Protein AF-A0A2A2LQ74-F1 (afdb_monomer_lite)

Secondary structure (DSSP, 8-state):
----EEEEEEEETTTHHHHHHHHHH-TTEEEEEEES-HHHHHHHHHHHTTPPBPP--------TTEEEEEEEESSGGGHHHHHHHTTTSEEEE-S-HHHHTTTTB--------------------HHHHHHHHHHHHHHHHHHHHHHHHHHTT-----------PPP--------------------------------------------------PPTTEEE-TTT--EEEGGGHHHHHHTT-SS-SEEE-STT---EESSHHHHHHHHHHHH--SSS-EEE---HHHHHHHHHHHHHHHS--

Organism: NCBI:txid2018661

Radius of gyration: 29.73 Å; chains: 1; bounding box: 80×60×79 Å

Sequence (305 aa):
MQERCRILVEVPVELASNVEIYLRSLQSISHMSCNRSIDNLAVSILEHHDIPAKESTSAKIAKRDKIFYYVEHGPCTTSHMIAEELNDCTVNFVYSIKDFFKKYTLKTDEQSSSSSNYKFEESLNHSSVNSILESIVKREEQMQTDHESNEYSTASGDRSSTQFAEPDSSLFYDIQRSATVYANETLNESETFDFDHYSPQDESNERRHRGTKTGHELKKGYIQCKMCNLVLKGTNLYDHAKSHYTKVRFTCTTQDCTYASPFRSCISRHTKRIHGITRGGFKDNWTKADFKDYGEFAESLEITI

Foldseek 3Di:
DFDKWKKKKKDFPVCVVVLVVVLVVDPFWPDKDKDLDPLVVLCVVCVVVVFAWDDCPPPDDRPPTIMMMMTIGGHPPCLVVSCVVVVVIDMDIPNDSCVVSVVGGDPPCPDDDDDDDDPPPDDPDVVVVVVVVVVVVVVVVVVVVVVVVVVVPDDDDDDDDDDDDDPDPDDDDDDDDDDDDDDDDDDDDDDDDDDDDDDDDDDDDDDDPPPDPPDPPDDPQWDQQPPPRDIDRNVCVQVVVVVVDPDFFKAFPDPPGGDTHNAPVVNCVCCCPVVVDNPDRMDGPDDPVNCVVCVVPRVVVVPDD

pLDDT: mean 71.43, std 24.59, range [24.22, 98.12]

Structure (mmCIF, N/CA/C/O backbone):
data_AF-A0A2A2LQ74-F1
#
_entry.id   AF-A0A2A2LQ74-F1
#
loop_
_atom_site.group_PDB
_atom_site.id
_atom_site.type_symbol
_atom_site.label_atom_id
_atom_site.label_alt_id
_atom_site.label_comp_id
_atom_site.label_asym_id
_atom_site.label_entity_id
_atom_site.label_seq_id
_atom_site.pdbx_PDB_ins_code
_atom_site.Cartn_x
_atom_site.Cartn_y
_atom_site.Cartn_z
_atom_site.occupancy
_atom_site.B_iso_or_equiv
_atom_site.auth_seq_id
_atom_site.auth_comp_id
_atom_site.auth_asym_id
_atom_site.auth_atom_id
_atom_site.pdbx_PDB_model_num
ATOM 1 N N . MET A 1 1 ? -23.394 15.654 10.075 1.00 58.84 1 MET A N 1
ATOM 2 C CA . MET A 1 1 ? -22.151 14.853 10.016 1.00 58.84 1 MET A CA 1
ATOM 3 C C . MET A 1 1 ? -22.082 14.265 8.622 1.00 58.84 1 MET A C 1
ATOM 5 O O . MET A 1 1 ? -23.074 13.687 8.208 1.00 58.84 1 MET A O 1
ATOM 9 N N . GLN A 1 2 ? -20.998 14.480 7.875 1.00 70.88 2 GLN A N 1
ATOM 10 C CA . GLN A 1 2 ? -20.816 13.776 6.601 1.00 70.88 2 GLN A CA 1
ATOM 11 C C . GLN A 1 2 ? -20.581 12.292 6.900 1.00 70.88 2 GLN A C 1
ATOM 13 O O . GLN A 1 2 ? -19.786 11.969 7.786 1.00 70.88 2 GLN A O 1
ATOM 18 N N . GLU A 1 3 ? -21.298 11.409 6.207 1.00 80.69 3 GLU A N 1
ATOM 19 C CA . GLU A 1 3 ? -21.086 9.967 6.317 1.00 80.69 3 GLU A CA 1
ATOM 20 C C . GLU A 1 3 ? -19.694 9.628 5.780 1.00 80.69 3 GLU A C 1
ATOM 22 O O . GLU A 1 3 ? -19.385 9.853 4.609 1.00 80.69 3 GLU A O 1
ATOM 27 N N . ARG A 1 4 ? -18.826 9.135 6.670 1.00 89.44 4 ARG A N 1
ATOM 28 C CA . ARG A 1 4 ? -17.515 8.609 6.291 1.00 89.44 4 ARG A CA 1
ATOM 29 C C . ARG A 1 4 ? -17.678 7.194 5.789 1.00 89.44 4 ARG A C 1
ATOM 31 O O . ARG A 1 4 ? -18.370 6.392 6.418 1.00 89.44 4 ARG A O 1
ATOM 38 N N . CYS A 1 5 ? -16.986 6.894 4.706 1.00 93.81 5 CYS A N 1
ATOM 39 C CA . CYS A 1 5 ? -16.978 5.557 4.151 1.00 93.81 5 CYS A CA 1
ATOM 40 C C . CYS A 1 5 ? -15.734 4.818 4.591 1.00 93.81 5 CYS A C 1
ATOM 42 O O . CYS A 1 5 ? -14.673 5.408 4.802 1.00 93.81 5 CYS A O 1
ATOM 44 N N . ARG A 1 6 ? -15.912 3.522 4.819 1.00 95.31 6 ARG A N 1
ATOM 45 C CA . ARG A 1 6 ? -14.921 2.682 5.469 1.00 95.31 6 ARG A CA 1
ATOM 46 C C . ARG A 1 6 ? -14.791 1.400 4.686 1.00 95.31 6 ARG A C 1
ATOM 48 O O . ARG A 1 6 ? -15.798 0.756 4.385 1.00 95.31 6 ARG A O 1
ATOM 55 N N . ILE A 1 7 ? -13.559 1.023 4.401 1.00 96.38 7 ILE A N 1
ATOM 56 C CA . ILE A 1 7 ? -13.248 -0.235 3.737 1.00 96.38 7 ILE A CA 1
ATOM 57 C C . ILE A 1 7 ? -12.161 -0.976 4.507 1.00 96.38 7 ILE A C 1
ATOM 59 O O . ILE A 1 7 ? -11.256 -0.370 5.086 1.00 96.38 7 ILE A O 1
ATOM 63 N N . LEU A 1 8 ? -12.257 -2.300 4.498 1.00 97.50 8 LEU A N 1
ATOM 64 C CA . LEU A 1 8 ? -11.199 -3.210 4.898 1.00 97.50 8 LEU A CA 1
ATOM 65 C C . LEU A 1 8 ? -10.691 -3.928 3.649 1.00 97.50 8 LEU A C 1
ATOM 67 O O . LEU A 1 8 ? -11.450 -4.631 2.983 1.00 97.50 8 LEU A O 1
ATOM 71 N N . VAL A 1 9 ? -9.404 -3.782 3.365 1.00 97.50 9 VAL A N 1
ATOM 72 C CA . VAL A 1 9 ? -8.736 -4.384 2.213 1.00 97.50 9 VAL A CA 1
ATOM 73 C C . VAL A 1 9 ? -7.804 -5.493 2.697 1.00 97.50 9 VAL A C 1
ATOM 75 O O . VAL A 1 9 ? -6.894 -5.241 3.489 1.00 97.50 9 VAL A O 1
ATOM 78 N N . GLU A 1 10 ? -8.009 -6.722 2.222 1.00 97.44 10 GLU A N 1
ATOM 79 C CA . GLU A 1 10 ? -7.019 -7.796 2.330 1.00 97.44 10 GLU A CA 1
ATOM 80 C C . GLU A 1 10 ? -6.101 -7.765 1.108 1.00 97.44 10 GLU A C 1
ATOM 82 O O . GLU A 1 10 ? -6.552 -7.976 -0.018 1.00 97.44 10 GLU A O 1
ATOM 87 N N . VAL A 1 11 ? -4.811 -7.538 1.343 1.00 97.44 11 VAL A N 1
ATOM 88 C CA . VAL A 1 11 ? -3.809 -7.330 0.297 1.00 97.44 11 VAL A CA 1
ATOM 89 C C . VAL A 1 11 ? -2.761 -8.442 0.356 1.00 97.44 11 VAL A C 1
ATOM 91 O O . VAL A 1 11 ? -2.179 -8.657 1.426 1.00 97.44 11 VAL A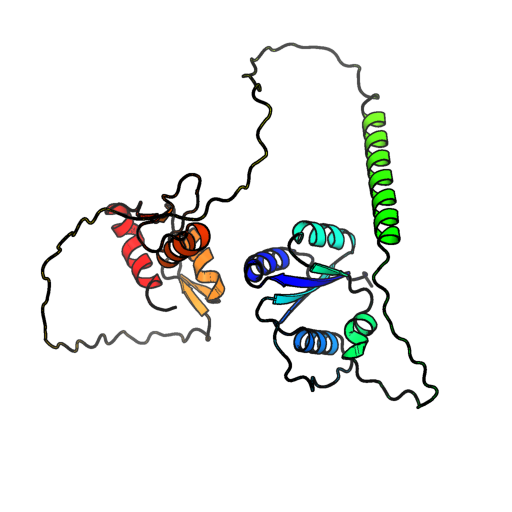 O 1
ATOM 94 N N . PRO A 1 12 ? -2.471 -9.142 -0.753 1.00 96.81 12 PRO A N 1
ATOM 95 C CA . PRO A 1 12 ? -1.310 -10.024 -0.838 1.00 96.81 12 PRO A CA 1
ATOM 96 C C . PRO A 1 12 ? -0.010 -9.265 -0.531 1.00 96.81 12 PRO A C 1
ATOM 98 O O . PRO A 1 12 ? 0.167 -8.122 -0.955 1.00 96.81 12 PRO A O 1
ATOM 101 N N . VAL A 1 13 ? 0.920 -9.865 0.217 1.00 95.50 13 VAL A N 1
ATOM 102 C CA . VAL A 1 13 ? 2.152 -9.180 0.673 1.00 95.50 13 VAL A CA 1
ATOM 103 C C . VAL A 1 13 ? 2.969 -8.605 -0.490 1.00 95.50 13 VAL A C 1
ATOM 105 O O . VAL A 1 13 ? 3.586 -7.550 -0.344 1.00 95.50 13 VAL A O 1
ATOM 108 N N . GLU A 1 14 ? 2.958 -9.265 -1.644 1.00 94.88 14 GLU A N 1
ATOM 109 C CA . GLU A 1 14 ? 3.604 -8.826 -2.880 1.00 94.88 14 GLU A CA 1
ATOM 110 C C . GLU A 1 14 ? 3.021 -7.532 -3.469 1.00 94.88 14 GLU A C 1
ATOM 112 O O . GLU A 1 14 ? 3.760 -6.791 -4.117 1.00 94.88 14 GLU A O 1
ATOM 117 N N . LEU A 1 15 ? 1.746 -7.224 -3.204 1.00 95.81 15 LEU A N 1
ATOM 118 C CA . LEU A 1 15 ? 1.056 -6.021 -3.686 1.00 95.81 15 LEU A CA 1
ATOM 119 C C . LEU A 1 15 ? 0.997 -4.900 -2.641 1.00 95.81 15 LEU A C 1
ATOM 121 O O . LEU A 1 15 ? 0.675 -3.762 -2.979 1.00 95.81 15 LEU A O 1
ATOM 125 N N . ALA A 1 16 ? 1.340 -5.184 -1.382 1.00 95.50 16 ALA A N 1
ATOM 126 C CA . ALA A 1 16 ? 1.138 -4.264 -0.261 1.00 95.50 16 ALA A CA 1
ATOM 127 C C . ALA A 1 16 ? 1.780 -2.884 -0.458 1.00 95.50 16 ALA A C 1
ATOM 129 O O . ALA A 1 16 ? 1.163 -1.872 -0.140 1.00 95.50 16 ALA A O 1
ATOM 130 N N . SER A 1 17 ? 2.988 -2.821 -1.028 1.00 93.94 17 SER A N 1
ATOM 131 C CA . SER A 1 17 ? 3.644 -1.538 -1.308 1.00 93.94 17 SER A CA 1
ATOM 132 C C . SER A 1 17 ? 2.888 -0.708 -2.348 1.00 93.94 17 SER A C 1
ATOM 134 O O . SER A 1 17 ? 2.735 0.495 -2.157 1.00 93.94 17 SER A O 1
ATOM 136 N N . ASN A 1 18 ? 2.380 -1.338 -3.410 1.00 94.25 18 ASN A N 1
ATOM 137 C CA . ASN A 1 18 ? 1.636 -0.642 -4.462 1.00 94.25 18 ASN A CA 1
ATOM 138 C C . ASN A 1 18 ? 0.292 -0.139 -3.929 1.00 94.25 18 ASN A C 1
ATOM 140 O O . ASN A 1 18 ? -0.052 1.023 -4.131 1.00 94.25 18 ASN A O 1
ATOM 144 N N . VAL A 1 19 ? -0.421 -0.988 -3.183 1.00 95.88 19 VAL A N 1
ATOM 145 C CA . VAL A 1 19 ? -1.700 -0.626 -2.562 1.00 95.88 19 VAL A CA 1
ATOM 146 C C . VAL A 1 19 ? -1.519 0.494 -1.542 1.00 95.88 19 VAL A C 1
ATOM 148 O O . VAL A 1 19 ? -2.308 1.432 -1.526 1.00 95.88 19 VAL A O 1
ATOM 151 N N . GLU A 1 20 ? -0.464 0.466 -0.725 1.00 96.19 20 GLU A N 1
ATOM 152 C CA . GLU A 1 20 ? -0.205 1.551 0.224 1.00 96.19 20 GLU A CA 1
ATOM 153 C C . GLU A 1 20 ? 0.087 2.883 -0.477 1.00 96.19 20 GLU A C 1
ATOM 155 O O . GLU A 1 20 ? -0.418 3.916 -0.038 1.00 96.19 20 GLU A O 1
ATOM 160 N N . ILE A 1 21 ? 0.874 2.879 -1.560 1.00 93.94 21 ILE A N 1
ATOM 161 C CA . ILE A 1 21 ? 1.144 4.083 -2.362 1.00 93.94 21 ILE A CA 1
ATOM 162 C C . ILE A 1 21 ? -0.158 4.623 -2.957 1.00 93.94 21 ILE A C 1
ATOM 164 O O . ILE A 1 21 ? -0.434 5.817 -2.827 1.00 93.94 21 ILE A O 1
ATOM 168 N N . TYR A 1 22 ? -0.964 3.745 -3.558 1.00 94.94 22 TYR A N 1
ATOM 169 C CA . TYR A 1 22 ? -2.257 4.104 -4.129 1.00 94.94 22 TYR A CA 1
ATOM 170 C C . TYR A 1 22 ? -3.177 4.715 -3.070 1.00 94.94 22 TYR A C 1
ATOM 172 O O . TYR A 1 22 ? -3.590 5.863 -3.223 1.00 94.94 22 TYR A O 1
ATOM 180 N N . LEU A 1 23 ? -3.409 4.020 -1.952 1.00 94.81 23 LEU A N 1
ATOM 181 C CA . LEU A 1 23 ? -4.247 4.521 -0.864 1.00 94.81 23 LEU A CA 1
ATOM 182 C C . LEU A 1 23 ? -3.730 5.877 -0.366 1.00 94.81 23 LEU A C 1
ATOM 184 O O . LEU A 1 23 ? -4.484 6.841 -0.327 1.00 94.81 23 LEU A O 1
ATOM 188 N N . ARG A 1 24 ? -2.430 6.023 -0.081 1.00 94.31 24 ARG A N 1
ATOM 189 C CA . ARG A 1 24 ? -1.852 7.303 0.377 1.00 94.31 24 ARG A CA 1
ATOM 190 C C . ARG A 1 24 ? -1.971 8.447 -0.634 1.00 94.31 24 ARG A C 1
ATOM 192 O O . ARG A 1 24 ? -1.889 9.600 -0.217 1.00 94.31 24 ARG A O 1
ATOM 199 N N . SER A 1 25 ? -2.127 8.157 -1.925 1.00 92.06 25 SER A N 1
ATOM 200 C CA . SER A 1 25 ? -2.335 9.180 -2.955 1.00 92.06 25 SER A CA 1
ATOM 201 C C . SER A 1 25 ? -3.751 9.772 -2.936 1.00 92.06 25 SER A C 1
ATOM 203 O O . SER A 1 25 ? -3.965 10.881 -3.431 1.00 92.06 25 SER A O 1
ATOM 205 N N . LEU A 1 26 ? -4.713 9.073 -2.322 1.00 91.50 26 LEU A N 1
ATOM 206 C CA . LEU A 1 26 ? -6.100 9.510 -2.227 1.00 91.50 26 LEU A CA 1
ATOM 207 C C . LEU A 1 26 ? -6.233 10.638 -1.195 1.00 91.50 26 LEU A C 1
ATOM 209 O O . LEU A 1 26 ? -6.160 10.421 0.016 1.00 91.50 26 LEU A O 1
ATOM 213 N N . GLN A 1 27 ? -6.504 11.854 -1.675 1.00 90.00 27 GLN A N 1
ATOM 214 C CA . GLN A 1 27 ? -6.691 13.041 -0.824 1.00 90.00 27 GLN A CA 1
ATOM 215 C C . GLN A 1 27 ? -7.888 12.927 0.134 1.00 90.00 27 GLN A C 1
ATOM 217 O O . GLN A 1 27 ? -7.975 13.669 1.109 1.00 90.00 27 GLN A O 1
ATOM 222 N N . SER A 1 28 ? -8.821 12.014 -0.143 1.00 91.12 28 SER A N 1
ATOM 223 C CA . SER A 1 28 ? -10.040 11.822 0.638 1.00 91.12 28 SER A CA 1
ATOM 224 C C . SER A 1 28 ? -9.847 10.962 1.889 1.00 91.12 28 SER A C 1
ATOM 226 O O . SER A 1 28 ? -10.780 10.882 2.686 1.00 91.12 28 SER A O 1
ATOM 228 N N . ILE A 1 29 ? -8.689 10.324 2.095 1.00 93.81 29 ILE A N 1
ATOM 229 C CA . ILE A 1 29 ? -8.457 9.466 3.266 1.00 93.81 29 ILE A CA 1
ATOM 230 C C . ILE A 1 29 ? -8.319 10.313 4.533 1.00 93.81 29 ILE A C 1
ATOM 232 O O . ILE A 1 29 ? -7.380 11.092 4.686 1.00 93.81 29 ILE A O 1
ATOM 236 N N . SER A 1 30 ? -9.231 10.109 5.485 1.00 94.06 30 SER A N 1
ATOM 237 C CA . SER A 1 30 ? -9.171 10.718 6.816 1.00 94.06 30 SER A CA 1
ATOM 238 C C . SER A 1 30 ? -8.404 9.866 7.824 1.00 94.06 30 SER A C 1
ATOM 240 O O . SER A 1 30 ? -7.830 10.403 8.770 1.00 94.06 30 SER A O 1
ATOM 242 N N . HIS A 1 31 ? -8.405 8.544 7.650 1.00 95.50 31 HIS A N 1
ATOM 243 C CA . HIS A 1 31 ? -7.692 7.622 8.526 1.00 95.50 31 HIS A CA 1
ATOM 244 C C . HIS A 1 31 ? -7.272 6.370 7.757 1.00 95.50 31 HIS A C 1
ATOM 246 O O . HIS A 1 31 ? -8.037 5.839 6.958 1.00 95.50 31 HIS A O 1
ATOM 252 N N . MET A 1 32 ? -6.063 5.878 8.022 1.00 96.69 32 MET A N 1
ATOM 253 C CA . MET A 1 32 ? -5.578 4.616 7.476 1.00 96.69 32 MET A CA 1
ATOM 254 C C . MET A 1 32 ? -4.766 3.875 8.534 1.00 96.69 32 MET A C 1
ATOM 256 O O . MET A 1 32 ? -3.826 4.434 9.102 1.00 96.69 32 MET A O 1
ATOM 260 N N . SER A 1 33 ? -5.093 2.604 8.748 1.00 97.38 33 SER A N 1
ATOM 261 C CA . SER A 1 33 ? -4.344 1.690 9.609 1.00 97.38 33 SER A CA 1
ATOM 262 C C . SER A 1 33 ? -4.015 0.414 8.843 1.00 97.38 33 SER A C 1
ATOM 264 O O . SER A 1 33 ? -4.771 -0.001 7.966 1.00 97.38 33 SER A O 1
ATOM 266 N N . CYS A 1 34 ? -2.876 -0.207 9.143 1.00 97.12 34 CYS A N 1
ATOM 267 C CA . CYS A 1 34 ? -2.480 -1.460 8.509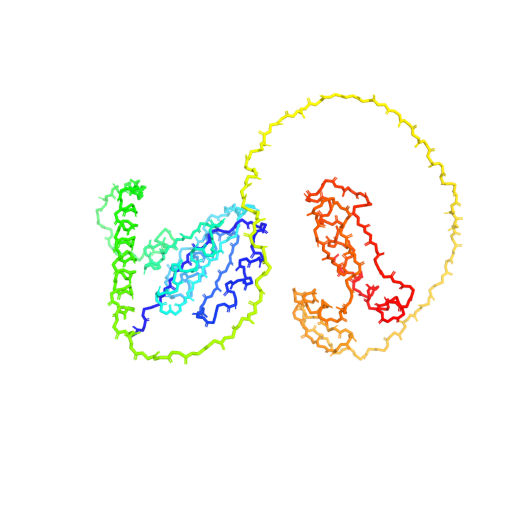 1.00 97.12 34 CYS A CA 1
ATOM 268 C C . CYS A 1 34 ? -1.841 -2.425 9.506 1.00 97.12 34 CYS A C 1
ATOM 270 O O . CYS A 1 34 ? -1.161 -2.019 10.452 1.00 97.12 34 CYS A O 1
ATOM 272 N N . ASN A 1 35 ? -2.064 -3.723 9.305 1.00 96.00 35 ASN A N 1
ATOM 273 C CA . ASN A 1 35 ? -1.444 -4.763 10.119 1.00 96.00 35 ASN A CA 1
ATOM 274 C C . ASN A 1 35 ? -1.370 -6.100 9.370 1.00 96.00 35 ASN A C 1
ATOM 276 O O . ASN A 1 35 ? -2.189 -6.389 8.504 1.00 96.00 35 ASN A O 1
ATOM 280 N N . ARG A 1 36 ? -0.422 -6.964 9.746 1.00 94.00 36 ARG A N 1
ATOM 281 C CA . ARG A 1 36 ? -0.356 -8.360 9.260 1.00 94.00 36 ARG A CA 1
ATOM 282 C C . ARG A 1 36 ? -1.309 -9.301 10.001 1.00 94.00 36 ARG A C 1
ATOM 284 O O . ARG A 1 36 ? -1.564 -10.415 9.552 1.00 94.00 36 ARG A O 1
ATOM 291 N N . SER A 1 37 ? -1.807 -8.872 11.156 1.00 92.50 37 SER A N 1
ATOM 292 C CA . SER A 1 37 ? -2.807 -9.584 11.942 1.00 92.50 37 SER A CA 1
ATOM 293 C C . SER A 1 37 ? -4.113 -8.802 11.929 1.00 92.50 37 SER A C 1
ATOM 295 O O . SER A 1 37 ? -4.151 -7.653 12.372 1.00 92.50 37 SER A O 1
ATOM 297 N N . ILE A 1 38 ? -5.186 -9.441 11.457 1.00 93.44 38 ILE A N 1
ATOM 298 C CA . ILE A 1 38 ? -6.531 -8.862 11.505 1.00 93.44 38 ILE A CA 1
ATOM 299 C C . ILE A 1 38 ? -6.979 -8.600 12.947 1.00 93.44 38 ILE A C 1
ATOM 301 O O . ILE A 1 38 ? -7.657 -7.612 13.192 1.00 93.44 38 ILE A O 1
ATOM 305 N N . ASP A 1 39 ? -6.537 -9.421 13.907 1.00 92.81 39 ASP A N 1
ATOM 306 C CA . ASP A 1 39 ? -6.859 -9.245 15.326 1.00 92.81 39 ASP A CA 1
ATOM 307 C C . ASP A 1 39 ? -6.254 -7.936 15.858 1.00 92.81 39 ASP A C 1
ATOM 309 O O . ASP A 1 39 ? -6.949 -7.126 16.467 1.00 92.81 39 ASP A O 1
ATOM 313 N N . ASN A 1 40 ? -4.974 -7.686 15.562 1.00 92.75 40 ASN A N 1
ATOM 314 C CA . ASN A 1 40 ? -4.292 -6.459 15.984 1.00 92.75 40 ASN A CA 1
ATOM 315 C C . ASN A 1 40 ? -4.860 -5.223 15.280 1.00 92.75 40 ASN A C 1
ATOM 317 O O . ASN A 1 40 ? -4.972 -4.162 15.891 1.00 92.75 40 ASN A O 1
ATOM 321 N N . LEU A 1 41 ? -5.213 -5.357 13.996 1.00 95.12 41 LEU A N 1
ATOM 322 C CA . LEU A 1 41 ? -5.862 -4.284 13.251 1.00 95.12 41 LEU A CA 1
ATOM 323 C C . LEU A 1 41 ? -7.229 -3.950 13.860 1.00 95.12 41 LEU A C 1
ATOM 325 O O . LEU A 1 41 ? -7.507 -2.785 14.112 1.00 95.12 41 LEU A O 1
ATOM 329 N N . ALA A 1 42 ? -8.052 -4.962 14.141 1.00 95.38 42 ALA A N 1
ATOM 330 C CA . ALA A 1 42 ? -9.376 -4.791 14.727 1.00 95.38 42 ALA A CA 1
ATOM 331 C C . ALA A 1 42 ? -9.318 -4.084 16.087 1.00 95.38 42 ALA A C 1
ATOM 333 O O . ALA A 1 42 ? -10.070 -3.140 16.304 1.00 95.38 42 ALA A O 1
ATOM 334 N N . VAL A 1 43 ? -8.407 -4.495 16.979 1.00 94.06 43 VAL A N 1
ATOM 335 C CA . VAL A 1 43 ? -8.207 -3.835 18.282 1.00 94.06 43 VAL A CA 1
ATOM 336 C C . VAL A 1 43 ? -7.818 -2.369 18.091 1.00 94.06 43 VAL A C 1
ATOM 338 O O . VAL A 1 43 ? -8.471 -1.496 18.650 1.00 94.06 43 VAL A O 1
ATOM 341 N N . SER A 1 44 ? -6.836 -2.089 17.227 1.00 95.00 44 SER A N 1
ATOM 342 C CA . SER A 1 44 ? -6.399 -0.716 16.947 1.00 95.00 44 SER A CA 1
ATOM 343 C C . SER A 1 44 ? -7.519 0.162 16.378 1.00 95.00 44 SER A C 1
ATOM 345 O O . SER A 1 44 ? -7.593 1.340 16.722 1.00 95.00 44 SER A O 1
ATOM 347 N N . ILE A 1 45 ? -8.385 -0.386 15.520 1.00 96.44 45 ILE A N 1
ATOM 348 C CA . ILE A 1 45 ? -9.539 0.344 14.977 1.00 96.44 45 ILE A CA 1
ATOM 349 C C . ILE A 1 45 ? -10.565 0.600 16.080 1.00 96.44 45 ILE A C 1
ATOM 351 O O . ILE A 1 45 ? -11.036 1.721 16.223 1.00 96.44 45 ILE A O 1
ATOM 355 N N . LEU A 1 46 ? -10.914 -0.413 16.875 1.00 95.88 46 LEU A N 1
ATOM 356 C CA . LEU A 1 46 ? -11.876 -0.254 17.966 1.00 95.88 46 LEU A CA 1
ATOM 357 C C . LEU A 1 46 ? -11.413 0.808 18.974 1.00 95.88 46 LEU A C 1
ATOM 359 O O . LEU A 1 46 ? -12.197 1.692 19.309 1.00 95.88 46 LEU A O 1
ATOM 363 N N . GLU A 1 47 ? -10.138 0.783 19.367 1.00 94.38 47 GLU A N 1
ATOM 364 C CA . GLU A 1 47 ? -9.524 1.799 20.230 1.00 94.38 47 GLU A CA 1
ATOM 365 C C . GLU A 1 47 ? -9.553 3.196 19.598 1.00 94.38 47 GLU A C 1
ATOM 367 O O . GLU A 1 47 ? -9.873 4.166 20.278 1.00 94.38 47 GLU A O 1
ATOM 372 N N . HIS A 1 48 ? -9.282 3.313 18.291 1.00 95.38 48 HIS A N 1
ATOM 373 C CA . HIS A 1 48 ? -9.354 4.592 17.574 1.00 95.38 48 HIS A CA 1
ATOM 374 C C . HIS A 1 48 ? -10.761 5.216 17.587 1.00 95.38 48 HIS A C 1
ATOM 376 O O . HIS A 1 48 ? -10.891 6.435 17.490 1.00 95.38 48 HIS A O 1
ATOM 382 N N . HIS A 1 49 ? -11.801 4.389 17.705 1.00 95.12 49 HIS A N 1
ATOM 383 C CA . HIS A 1 49 ? -13.203 4.808 17.738 1.00 95.12 49 HIS A CA 1
ATOM 384 C C . HIS A 1 49 ? -13.818 4.796 19.143 1.00 95.12 49 HIS A C 1
ATOM 386 O O . HIS A 1 49 ? -15.044 4.816 19.259 1.00 95.12 49 HIS A O 1
ATOM 392 N N . ASP A 1 50 ? -12.995 4.745 20.195 1.00 96.00 50 ASP A N 1
ATOM 393 C CA . ASP A 1 50 ? -13.436 4.706 21.594 1.00 96.00 50 ASP A CA 1
ATOM 394 C C . ASP A 1 50 ? -14.386 3.526 21.907 1.00 96.00 50 ASP A C 1
ATOM 396 O O . ASP A 1 50 ? -15.236 3.597 22.800 1.00 96.00 50 ASP A O 1
ATOM 400 N N . ILE A 1 51 ? -14.263 2.412 21.173 1.00 94.81 51 ILE A N 1
ATOM 401 C CA . ILE A 1 51 ? -15.043 1.190 21.397 1.00 94.81 51 ILE A CA 1
ATOM 402 C C . ILE A 1 51 ? -14.205 0.215 22.236 1.00 94.81 51 ILE A C 1
ATOM 404 O O . ILE A 1 51 ? -13.133 -0.200 21.795 1.00 94.81 51 ILE A O 1
ATOM 408 N N . PRO A 1 52 ? -14.693 -0.235 23.408 1.00 94.75 52 PRO A N 1
ATOM 409 C CA . PRO A 1 52 ? -13.970 -1.194 24.239 1.00 94.75 52 PRO A CA 1
ATOM 410 C C . PRO A 1 52 ? -13.668 -2.507 23.498 1.00 94.75 52 PRO A C 1
ATOM 412 O O . PRO A 1 52 ? -14.578 -3.254 23.113 1.00 94.75 52 PRO A O 1
ATOM 415 N N . ALA A 1 53 ? -12.380 -2.806 23.327 1.00 92.81 53 ALA A N 1
ATOM 416 C CA . ALA A 1 53 ? -11.891 -4.021 22.686 1.00 92.81 53 ALA A CA 1
ATOM 417 C C . ALA A 1 53 ? -11.500 -5.085 23.724 1.00 92.81 53 ALA A C 1
ATOM 419 O O . ALA A 1 53 ? -10.997 -4.780 24.803 1.00 92.81 53 ALA A O 1
ATOM 420 N N . LYS A 1 54 ? -11.728 -6.358 23.398 1.00 91.31 54 LYS A N 1
ATOM 421 C CA . LYS A 1 54 ? -11.190 -7.497 24.146 1.00 91.31 54 LYS A CA 1
ATOM 422 C C . LYS A 1 54 ? -9.695 -7.580 23.895 1.00 91.31 54 LYS A C 1
ATOM 424 O O . LYS A 1 54 ? -9.265 -7.482 22.747 1.00 91.31 54 LYS A O 1
ATOM 429 N N . GLU A 1 55 ? -8.927 -7.868 24.942 1.00 82.56 55 GLU A N 1
ATOM 430 C CA . GLU A 1 55 ? -7.531 -8.256 24.766 1.00 82.56 55 GLU A CA 1
ATOM 431 C C . GLU A 1 55 ? -7.447 -9.455 23.814 1.00 82.56 55 GLU A C 1
ATOM 433 O O . GLU A 1 55 ? -8.179 -10.446 23.945 1.00 82.56 55 GLU A O 1
ATOM 438 N N . SER A 1 56 ? -6.559 -9.346 22.825 1.00 74.44 56 SER A N 1
ATOM 439 C CA . SER A 1 56 ? -6.299 -10.421 21.876 1.00 74.44 56 SER A CA 1
ATOM 440 C C . SER A 1 56 ? -5.622 -11.581 22.609 1.00 74.44 56 SER A C 1
ATOM 442 O O . SER A 1 56 ? -4.404 -11.652 22.736 1.00 74.44 56 SER A O 1
ATOM 444 N N . THR A 1 57 ? -6.430 -12.504 23.126 1.00 67.94 57 THR A N 1
ATOM 445 C CA . THR A 1 57 ? -5.950 -13.754 23.743 1.00 67.94 57 THR A CA 1
ATOM 446 C C . THR A 1 57 ? -5.390 -14.725 22.703 1.00 67.94 57 THR A C 1
ATOM 448 O O . THR A 1 57 ? -4.703 -15.692 23.035 1.00 67.94 57 THR A O 1
ATOM 451 N N . SER A 1 58 ? -5.649 -14.475 21.419 1.00 57.66 58 SER A N 1
ATOM 452 C CA . SER A 1 58 ? -5.035 -15.197 20.323 1.00 57.66 58 SER A CA 1
ATOM 453 C C . SER A 1 58 ? -3.622 -14.673 20.062 1.00 57.66 58 SER A C 1
ATOM 455 O O . SER A 1 58 ? -3.421 -13.727 19.310 1.00 57.66 58 SER A O 1
ATOM 457 N N . ALA A 1 59 ? -2.614 -15.412 20.531 1.00 52.34 59 ALA A N 1
ATOM 458 C CA . ALA A 1 59 ? -1.247 -15.372 19.989 1.00 52.34 59 ALA A CA 1
ATOM 459 C C . ALA A 1 59 ? -1.174 -15.826 18.502 1.00 52.34 59 ALA A C 1
ATOM 461 O O . ALA A 1 59 ? -0.181 -16.398 18.052 1.00 52.34 59 ALA A O 1
ATOM 462 N N . LYS A 1 60 ? -2.258 -15.677 17.726 1.00 55.88 60 LYS A N 1
ATOM 463 C CA . LYS A 1 60 ? -2.507 -16.450 16.512 1.00 55.88 60 LYS A CA 1
ATOM 464 C C . LYS A 1 60 ? -2.052 -15.710 15.265 1.00 55.88 60 LYS A C 1
ATOM 466 O O . LYS A 1 60 ? -2.634 -14.718 14.851 1.00 55.88 60 LYS A O 1
ATOM 471 N N . ILE A 1 61 ? -1.029 -16.314 14.666 1.00 55.47 61 ILE A N 1
ATOM 472 C CA . ILE A 1 61 ? -0.837 -16.506 13.227 1.00 55.47 61 ILE A CA 1
ATOM 473 C C . ILE A 1 61 ? -1.150 -15.245 12.419 1.00 55.47 61 ILE A C 1
ATOM 475 O O . ILE A 1 61 ? -2.198 -15.128 11.786 1.00 55.47 61 ILE A O 1
ATOM 479 N N . ALA A 1 62 ? -0.185 -14.324 12.388 1.00 62.56 62 ALA A N 1
ATOM 480 C CA . ALA A 1 62 ? -0.088 -13.401 11.267 1.00 62.56 62 ALA A CA 1
ATOM 481 C C . ALA A 1 62 ? -0.173 -14.228 9.974 1.00 62.56 62 ALA A C 1
ATOM 483 O O . ALA A 1 62 ? 0.605 -15.175 9.798 1.00 62.56 62 ALA A O 1
ATOM 484 N N . LYS A 1 63 ? -1.130 -13.904 9.098 1.00 72.19 63 LYS A N 1
ATOM 485 C CA . LYS A 1 63 ? -1.173 -14.513 7.767 1.00 72.19 63 LYS A CA 1
ATOM 486 C C . LYS A 1 63 ? 0.137 -14.122 7.085 1.00 72.19 63 LYS A C 1
ATOM 488 O O . LYS A 1 63 ? 0.440 -12.938 6.958 1.00 72.19 63 LYS A O 1
ATOM 493 N N . ARG A 1 64 ? 0.984 -15.104 6.759 1.00 81.31 64 ARG A N 1
ATOM 494 C CA . ARG A 1 64 ? 2.340 -14.833 6.237 1.00 81.31 64 ARG A CA 1
ATOM 495 C C . ARG A 1 64 ? 2.307 -14.169 4.859 1.00 81.31 64 ARG A C 1
ATOM 497 O O . ARG A 1 64 ? 3.289 -13.551 4.468 1.00 81.31 64 ARG A O 1
ATOM 504 N N . ASP A 1 65 ? 1.188 -14.311 4.169 1.00 93.44 65 ASP A N 1
ATOM 505 C CA . ASP A 1 65 ? 0.923 -13.960 2.782 1.00 93.44 65 ASP A CA 1
ATOM 506 C C . ASP A 1 65 ? 0.012 -12.736 2.619 1.00 93.44 65 ASP A C 1
ATOM 508 O O . ASP A 1 65 ? -0.151 -12.263 1.500 1.00 93.44 65 ASP A O 1
ATOM 512 N N . LYS A 1 66 ? -0.552 -12.180 3.705 1.00 95.56 66 LYS A N 1
ATOM 513 C CA . LYS A 1 66 ? -1.488 -11.047 3.623 1.00 95.56 66 LYS A CA 1
ATOM 514 C C . LYS A 1 66 ? -1.161 -9.893 4.571 1.00 95.56 66 LYS A C 1
ATOM 516 O O . LYS A 1 66 ? -0.656 -10.084 5.678 1.00 95.56 66 LYS A O 1
ATOM 521 N N . ILE A 1 67 ? -1.510 -8.685 4.142 1.00 96.50 67 ILE A N 1
ATOM 522 C CA . ILE A 1 67 ? -1.557 -7.456 4.936 1.00 96.50 67 ILE A CA 1
ATOM 523 C C . ILE A 1 67 ? -2.979 -6.904 4.854 1.00 96.50 67 ILE A C 1
ATOM 525 O O . ILE A 1 67 ? -3.598 -6.904 3.796 1.00 96.50 67 ILE A O 1
ATOM 529 N N . PHE A 1 68 ? -3.504 -6.448 5.981 1.00 97.06 68 PHE A N 1
ATOM 530 C CA . PHE A 1 68 ? -4.830 -5.857 6.076 1.00 97.06 68 PHE A CA 1
ATOM 531 C C . PHE A 1 68 ? -4.695 -4.342 6.180 1.00 97.06 68 PHE A C 1
ATOM 533 O O . PHE A 1 68 ? -3.921 -3.861 7.011 1.00 97.06 68 PHE A O 1
ATOM 540 N N . TYR A 1 69 ? -5.459 -3.609 5.376 1.00 97.75 69 TYR A N 1
ATOM 541 C CA . TYR A 1 69 ? -5.590 -2.156 5.454 1.00 97.75 69 TYR A CA 1
ATOM 542 C C . TYR A 1 69 ? -7.022 -1.803 5.837 1.00 97.75 69 TYR A C 1
ATOM 544 O O . TYR A 1 69 ? -7.966 -2.316 5.246 1.00 97.75 69 TYR A O 1
ATOM 552 N N . TYR A 1 70 ? -7.187 -0.912 6.804 1.00 97.88 70 TYR A N 1
ATOM 553 C CA . TYR A 1 70 ? -8.454 -0.252 7.086 1.00 97.88 70 TYR A CA 1
ATOM 554 C C . TYR A 1 70 ? -8.336 1.208 6.693 1.00 97.88 70 TYR A C 1
ATOM 556 O O . TYR A 1 70 ? -7.379 1.878 7.087 1.00 97.88 70 TYR A O 1
ATOM 564 N N . VAL A 1 71 ? -9.296 1.680 5.911 1.00 96.88 71 VAL A N 1
ATOM 565 C CA . VAL A 1 71 ? -9.296 3.026 5.351 1.00 96.88 71 VAL A CA 1
ATOM 566 C C . VAL A 1 71 ? -10.629 3.677 5.666 1.00 96.88 71 VAL A C 1
ATOM 568 O O . VAL A 1 71 ? -11.673 3.161 5.274 1.00 96.88 71 VAL A O 1
ATOM 571 N N . GLU A 1 72 ? -10.584 4.823 6.339 1.00 95.69 72 GLU A N 1
ATOM 572 C CA . GLU A 1 72 ? -11.693 5.769 6.376 1.00 95.69 72 GLU A CA 1
ATOM 573 C C . GLU A 1 72 ? -11.420 6.888 5.386 1.00 95.69 72 GLU A C 1
ATOM 575 O O . GLU A 1 72 ? -10.359 7.519 5.427 1.00 95.69 72 GLU A O 1
ATOM 580 N N . HIS A 1 73 ? -12.395 7.178 4.539 1.00 92.38 73 HIS A N 1
ATOM 581 C CA . HIS A 1 73 ? -12.311 8.278 3.600 1.00 92.38 73 HIS A CA 1
ATOM 582 C C . HIS A 1 73 ? -13.586 9.125 3.609 1.00 92.38 73 HIS A C 1
ATOM 584 O O . HIS A 1 73 ? -14.585 8.794 4.259 1.00 92.38 73 HIS A O 1
ATOM 590 N N . GLY A 1 74 ? -13.508 10.261 2.914 1.00 85.31 74 GLY A N 1
ATOM 591 C CA . GLY A 1 74 ? -14.602 11.200 2.681 1.00 85.31 74 GLY A CA 1
ATOM 592 C C . GLY A 1 74 ? -15.792 10.581 1.922 1.00 85.31 74 GLY A C 1
ATOM 593 O O . GLY A 1 74 ? -15.953 9.364 1.918 1.00 85.31 74 GLY A O 1
ATOM 594 N N . PRO A 1 75 ? -16.663 11.392 1.300 1.00 78.69 75 PRO A N 1
ATOM 595 C CA . PRO A 1 75 ? -17.982 10.948 0.836 1.00 78.69 75 PRO A CA 1
ATOM 596 C C . PRO A 1 75 ? -17.974 9.675 -0.038 1.00 78.69 75 PRO A C 1
ATOM 598 O O . PRO A 1 75 ? -17.059 9.441 -0.825 1.00 78.69 75 PRO A O 1
ATOM 601 N N . CYS A 1 76 ? -19.041 8.876 0.107 1.00 66.31 76 CYS A N 1
ATOM 602 C CA . CYS A 1 76 ? -19.227 7.501 -0.399 1.00 66.31 76 CYS A CA 1
ATOM 603 C C . CYS A 1 76 ? -19.026 7.290 -1.900 1.00 66.31 76 CYS A C 1
ATOM 605 O O . CYS A 1 76 ? -18.739 6.178 -2.339 1.00 66.31 76 CYS A O 1
ATOM 607 N N . THR A 1 77 ? -19.130 8.351 -2.697 1.00 62.59 77 THR A N 1
ATOM 608 C CA . THR A 1 77 ? -19.051 8.264 -4.159 1.00 62.59 77 THR A CA 1
ATOM 609 C C . THR A 1 77 ? -17.719 7.698 -4.657 1.00 62.59 77 THR A C 1
ATOM 611 O O . THR A 1 77 ? -17.668 7.196 -5.771 1.00 62.59 77 THR A O 1
ATOM 614 N N . THR A 1 78 ? -16.659 7.703 -3.839 1.00 74.06 78 THR A N 1
ATOM 615 C CA . THR A 1 78 ? -15.347 7.152 -4.216 1.00 74.06 78 THR A CA 1
ATOM 616 C C . THR A 1 78 ? -15.107 5.710 -3.768 1.00 74.06 78 THR A C 1
ATOM 618 O O . THR A 1 78 ? -14.109 5.124 -4.171 1.00 74.06 78 THR A O 1
ATOM 621 N N . SER A 1 79 ? -15.969 5.109 -2.939 1.00 79.00 79 SER A N 1
ATOM 622 C CA . SER A 1 79 ? -15.693 3.775 -2.379 1.00 79.00 79 SER A CA 1
ATOM 623 C C . SER A 1 79 ? -15.703 2.671 -3.440 1.00 79.00 79 SER A C 1
ATOM 625 O O . SER A 1 79 ? -14.890 1.753 -3.369 1.00 79.00 79 SER A O 1
ATOM 627 N N . HIS A 1 80 ? -16.586 2.776 -4.437 1.00 80.00 80 HIS A N 1
ATOM 628 C CA . HIS A 1 80 ? -16.638 1.840 -5.563 1.00 80.00 80 HIS A CA 1
ATOM 629 C C . HIS A 1 80 ? -15.414 1.973 -6.473 1.00 80.00 80 HIS A C 1
ATOM 631 O O . HIS A 1 80 ? -14.792 0.965 -6.782 1.00 80.00 80 HIS A O 1
ATOM 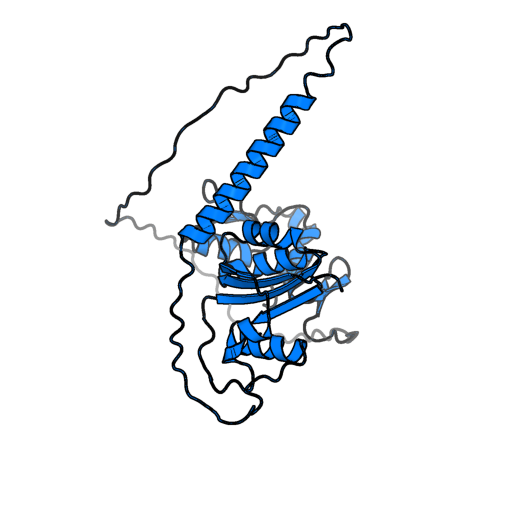637 N N . MET A 1 81 ? -14.994 3.204 -6.781 1.00 84.19 81 MET A N 1
ATOM 638 C CA . MET A 1 81 ? -13.784 3.454 -7.575 1.00 84.19 81 MET A CA 1
ATOM 639 C C . MET A 1 81 ? -12.530 2.883 -6.900 1.00 84.19 81 MET A C 1
ATOM 641 O O . MET A 1 81 ? -11.685 2.284 -7.552 1.00 84.19 81 MET A O 1
ATOM 645 N N . ILE A 1 82 ? -12.421 3.020 -5.571 1.00 87.06 82 ILE A N 1
ATOM 646 C CA . ILE A 1 82 ? -11.315 2.420 -4.811 1.00 87.06 82 ILE A CA 1
ATOM 647 C C . ILE A 1 82 ? -11.352 0.891 -4.909 1.00 87.06 82 ILE A C 1
ATOM 649 O O . ILE A 1 82 ? -10.304 0.261 -4.993 1.00 87.06 82 ILE A O 1
ATOM 653 N N . ALA A 1 83 ? -12.539 0.282 -4.883 1.00 87.38 83 ALA A N 1
ATOM 654 C CA . ALA A 1 83 ? -12.670 -1.165 -4.999 1.00 87.38 83 ALA A CA 1
ATOM 655 C C . ALA A 1 83 ? -12.309 -1.677 -6.404 1.00 87.38 83 ALA A C 1
ATOM 657 O O . ALA A 1 83 ? -11.672 -2.721 -6.510 1.00 87.38 83 ALA A O 1
ATOM 658 N N . GLU A 1 84 ? -12.667 -0.939 -7.456 1.00 87.88 84 GLU A N 1
ATOM 659 C CA . GLU A 1 84 ? -12.323 -1.263 -8.847 1.00 87.88 84 GLU A CA 1
ATOM 660 C C . GLU A 1 84 ? -10.810 -1.212 -9.097 1.00 87.88 84 GLU A C 1
ATOM 662 O O . GLU A 1 84 ? -10.249 -2.143 -9.672 1.00 87.88 84 GLU A O 1
ATOM 667 N N . GLU A 1 85 ? -10.130 -0.182 -8.588 1.00 89.50 85 GLU A N 1
ATOM 668 C CA . GLU A 1 85 ? -8.666 -0.040 -8.677 1.00 89.50 85 GLU A CA 1
ATOM 669 C C . GLU A 1 85 ? -7.904 -1.084 -7.839 1.00 89.50 85 GLU A C 1
ATOM 671 O O . GLU A 1 85 ? -6.719 -1.336 -8.056 1.00 89.50 85 GLU A O 1
ATOM 676 N N . LEU A 1 86 ? -8.577 -1.711 -6.870 1.00 92.69 86 LEU A N 1
ATOM 677 C CA . LEU A 1 86 ? -8.033 -2.757 -6.003 1.00 92.69 86 LEU A CA 1
ATOM 678 C C . LEU A 1 86 ? -8.535 -4.155 -6.399 1.00 92.69 86 LEU A C 1
ATOM 680 O O . LEU A 1 86 ? -8.687 -5.014 -5.532 1.00 92.69 86 LEU A O 1
ATOM 684 N N . ASN A 1 87 ? -8.779 -4.393 -7.690 1.00 88.94 87 ASN A N 1
ATOM 685 C CA . ASN A 1 87 ? -9.320 -5.645 -8.238 1.00 88.94 87 ASN A CA 1
ATOM 686 C C . ASN A 1 87 ? -8.580 -6.931 -7.800 1.00 88.94 87 ASN A C 1
ATOM 688 O O . ASN A 1 87 ? -9.215 -7.968 -7.616 1.00 88.94 87 ASN A O 1
ATOM 692 N N . ASP A 1 88 ? -7.266 -6.864 -7.579 1.00 92.56 88 ASP A N 1
ATOM 693 C CA . ASP A 1 88 ? -6.437 -7.982 -7.106 1.00 92.56 88 ASP A CA 1
ATOM 694 C C . ASP A 1 88 ? -6.499 -8.190 -5.576 1.00 92.56 88 ASP A C 1
ATOM 696 O O . ASP A 1 88 ? -5.825 -9.059 -5.012 1.00 92.56 88 ASP A O 1
ATOM 700 N N . CYS A 1 89 ? -7.286 -7.378 -4.870 1.00 96.00 89 CYS A N 1
ATOM 701 C CA . CYS A 1 89 ? -7.446 -7.404 -3.421 1.00 96.00 89 CYS A CA 1
ATOM 702 C C . CYS A 1 89 ? -8.880 -7.772 -3.025 1.00 96.00 89 CYS A C 1
ATOM 704 O O . CYS A 1 89 ? -9.841 -7.589 -3.766 1.00 96.00 89 CYS A O 1
ATOM 706 N N . THR A 1 90 ? -9.056 -8.263 -1.797 1.00 96.00 90 THR A N 1
ATOM 707 C CA . THR A 1 90 ? -10.404 -8.457 -1.240 1.00 96.00 90 THR A CA 1
ATOM 708 C C . THR A 1 90 ? -10.831 -7.198 -0.499 1.00 96.00 90 THR A C 1
ATOM 710 O O . THR A 1 90 ? -10.258 -6.883 0.543 1.00 96.00 90 THR A O 1
ATOM 713 N N . VAL A 1 91 ? -11.845 -6.495 -1.002 1.00 96.00 91 VAL A N 1
ATOM 714 C CA . VAL A 1 91 ? -12.370 -5.263 -0.395 1.00 96.00 91 VAL A CA 1
ATOM 715 C C . VAL A 1 91 ? -13.704 -5.542 0.296 1.00 96.00 91 VAL A C 1
ATOM 717 O O . VAL A 1 91 ? -14.630 -6.073 -0.309 1.00 96.00 91 VAL A O 1
ATOM 720 N N . ASN A 1 92 ? -13.814 -5.172 1.572 1.00 95.88 92 ASN A N 1
ATOM 721 C CA . ASN A 1 92 ? -15.035 -5.289 2.369 1.00 95.88 92 ASN A CA 1
ATOM 722 C C . ASN A 1 92 ? -15.489 -3.902 2.831 1.00 95.88 92 ASN A C 1
ATOM 724 O O . ASN A 1 92 ? -14.717 -3.183 3.464 1.00 95.88 92 ASN A O 1
ATOM 728 N N . PHE A 1 93 ? -16.744 -3.537 2.574 1.00 94.62 93 PHE A N 1
ATOM 729 C CA . PHE A 1 93 ? -17.320 -2.278 3.056 1.00 94.62 93 PHE A CA 1
ATOM 730 C C . PHE A 1 93 ? -17.745 -2.400 4.525 1.00 94.62 93 PHE A C 1
ATOM 732 O O . PHE A 1 93 ? -18.419 -3.352 4.920 1.00 94.62 93 PHE A O 1
ATOM 739 N N . VAL A 1 94 ? -17.352 -1.425 5.348 1.00 95.50 94 VAL A N 1
ATOM 740 C CA . VAL A 1 94 ? -17.572 -1.428 6.801 1.00 95.50 94 VAL A CA 1
ATOM 741 C C . VAL A 1 94 ? -18.619 -0.375 7.171 1.00 95.50 94 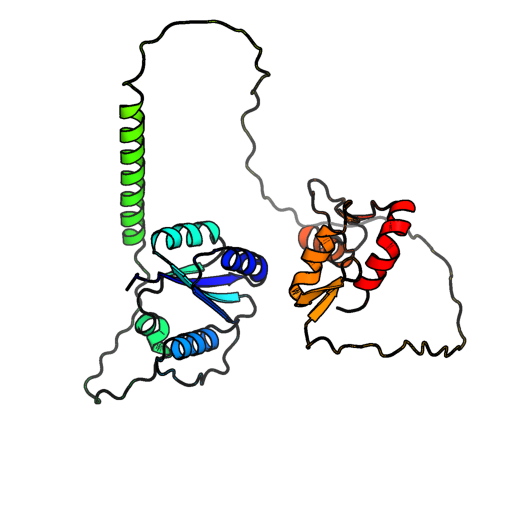VAL A C 1
ATOM 743 O O . VAL A 1 94 ? -18.305 0.766 7.499 1.00 95.50 94 VAL A O 1
ATOM 746 N N . TYR A 1 95 ? -19.895 -0.758 7.153 1.00 92.69 95 TYR A N 1
ATOM 747 C CA . TYR A 1 95 ? -20.995 0.155 7.499 1.00 92.69 95 TYR A CA 1
ATOM 748 C C . TYR A 1 95 ? -21.010 0.524 8.991 1.00 92.69 95 TYR A C 1
ATOM 750 O O . TYR A 1 95 ? -21.164 1.689 9.358 1.00 92.69 95 TYR A O 1
ATOM 758 N N . SER A 1 96 ? -20.786 -0.466 9.858 1.00 95.00 96 SER A N 1
ATOM 759 C CA . SER A 1 96 ? -20.748 -0.319 11.316 1.00 95.00 96 SER A CA 1
ATOM 760 C C . SER A 1 96 ? -19.500 -1.000 11.862 1.00 95.00 96 SER A C 1
ATOM 762 O O . SER A 1 96 ? -19.352 -2.216 11.762 1.00 95.00 96 SER A O 1
ATOM 764 N N . ILE A 1 97 ? -18.599 -0.216 12.459 1.00 95.44 97 ILE A N 1
ATOM 765 C CA . ILE A 1 97 ? -17.344 -0.719 13.044 1.00 95.44 97 ILE A CA 1
ATOM 766 C C . ILE A 1 97 ? -17.644 -1.724 14.160 1.00 95.44 97 ILE A C 1
ATOM 768 O O . ILE A 1 97 ? -17.017 -2.780 14.237 1.00 95.44 97 ILE A O 1
ATOM 772 N N . LYS A 1 98 ? -18.644 -1.416 14.997 1.00 94.38 98 LYS A N 1
ATOM 773 C CA . LYS A 1 98 ? -19.056 -2.263 16.120 1.00 94.38 98 LYS A CA 1
ATOM 774 C C . LYS A 1 98 ? -19.571 -3.620 15.643 1.00 94.38 98 LYS A C 1
ATOM 776 O O . LYS A 1 98 ? -19.215 -4.636 16.233 1.00 94.38 98 LYS A O 1
ATOM 781 N N . ASP A 1 99 ? -20.373 -3.643 14.580 1.00 94.44 99 ASP A N 1
ATOM 782 C CA . ASP A 1 99 ? -20.935 -4.891 14.058 1.00 94.44 99 ASP A CA 1
ATOM 783 C C . ASP A 1 99 ? -19.892 -5.696 13.285 1.00 94.44 99 ASP A C 1
ATOM 785 O O . ASP A 1 99 ? -19.760 -6.901 13.504 1.00 94.44 99 ASP A O 1
ATOM 789 N N . PHE A 1 100 ? -19.087 -5.027 12.454 1.00 95.75 100 PHE A N 1
ATOM 790 C CA . PHE A 1 100 ? -18.036 -5.669 11.668 1.00 95.75 100 PHE A CA 1
ATOM 791 C C . PHE A 1 100 ? -16.973 -6.325 12.565 1.00 95.75 100 PHE A C 1
ATOM 793 O O . PHE A 1 100 ? -16.578 -7.469 12.344 1.00 95.75 100 PHE A O 1
ATOM 800 N N . PHE A 1 101 ? -16.564 -5.648 13.644 1.00 94.81 101 PHE A N 1
ATOM 801 C CA . PHE A 1 101 ? -15.592 -6.161 14.613 1.00 94.81 101 PHE A CA 1
ATOM 802 C C . PHE A 1 101 ? -16.236 -6.706 15.897 1.00 94.81 101 PHE A C 1
ATOM 804 O O . PHE A 1 101 ? -15.570 -6.814 16.927 1.00 94.81 101 PHE A O 1
ATOM 811 N N . LYS A 1 102 ? -17.507 -7.131 15.859 1.00 94.62 102 LYS A N 1
ATOM 812 C CA . LYS A 1 102 ? -18.261 -7.603 17.039 1.00 94.62 102 LYS A CA 1
ATOM 813 C C . LYS A 1 102 ? -17.541 -8.690 17.839 1.00 94.62 102 LYS A C 1
ATOM 815 O O . LYS A 1 102 ? -17.607 -8.707 19.069 1.00 94.62 102 LYS A O 1
ATOM 820 N N . LYS A 1 103 ? -16.801 -9.577 17.166 1.00 92.44 103 LYS A N 1
ATOM 821 C CA . LYS A 1 103 ? -15.986 -10.624 17.812 1.00 92.44 103 LYS A CA 1
ATOM 822 C C . LYS A 1 103 ? -14.937 -10.047 18.777 1.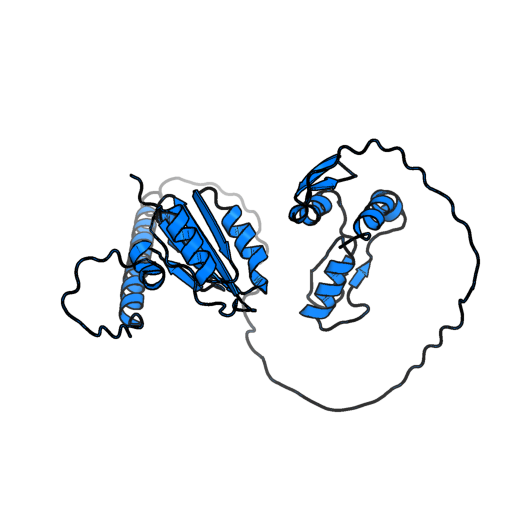00 92.44 103 LYS A C 1
ATOM 824 O O . LYS A 1 103 ? -14.655 -10.668 19.803 1.00 92.44 103 LYS A O 1
ATOM 829 N N . TYR A 1 104 ? -14.408 -8.871 18.451 1.00 91.88 104 TYR A N 1
ATOM 830 C CA . TYR A 1 104 ? -13.348 -8.170 19.173 1.00 91.88 104 TYR A CA 1
ATOM 831 C C . TYR A 1 104 ? -13.883 -7.168 20.195 1.00 91.88 104 TYR A C 1
ATOM 833 O O . TYR A 1 104 ? -13.133 -6.742 21.059 1.00 91.88 104 TYR A O 1
ATOM 841 N N . THR A 1 105 ? -15.168 -6.819 20.155 1.00 91.81 105 THR A N 1
ATOM 842 C CA . THR A 1 105 ? -15.773 -5.946 21.173 1.00 91.81 105 THR A CA 1
ATOM 843 C C . THR A 1 105 ? -15.938 -6.667 22.514 1.00 91.81 105 THR A C 1
ATOM 845 O O . THR A 1 105 ? -16.310 -7.851 22.563 1.00 91.81 105 THR A O 1
ATOM 848 N N . LEU A 1 106 ? -15.665 -5.965 23.619 1.00 88.44 106 LEU A N 1
ATOM 849 C CA . LEU A 1 106 ? -16.066 -6.416 24.952 1.00 88.44 106 LEU A CA 1
ATOM 850 C C . LEU A 1 106 ? -17.592 -6.462 24.990 1.00 88.44 106 LEU A C 1
ATOM 852 O O . LEU A 1 106 ? -18.262 -5.506 24.601 1.00 88.44 106 LEU A O 1
ATOM 856 N N . LYS A 1 107 ? -18.148 -7.589 25.446 1.00 84.69 107 LYS A N 1
ATOM 857 C CA . LYS A 1 107 ? -19.556 -7.594 25.826 1.00 84.69 107 LYS A CA 1
ATOM 858 C C . LYS A 1 107 ? -19.613 -6.718 27.069 1.00 84.69 107 LYS A C 1
ATOM 860 O O . LYS A 1 107 ? -19.167 -7.151 28.122 1.00 84.69 107 LYS A O 1
ATOM 865 N N . THR A 1 108 ? -20.068 -5.478 26.933 1.00 77.50 108 THR A N 1
ATOM 866 C CA . THR A 1 108 ? -20.635 -4.776 28.080 1.00 77.50 108 THR A CA 1
ATOM 867 C C . THR A 1 108 ? -21.710 -5.705 28.610 1.00 77.50 108 THR A C 1
ATOM 869 O O . THR A 1 108 ? -22.566 -6.115 27.827 1.00 77.50 108 THR A O 1
ATOM 872 N N . ASP A 1 109 ? -21.580 -6.133 29.864 1.00 60.22 109 ASP A N 1
ATOM 873 C CA . ASP A 1 109 ? -22.503 -7.042 30.536 1.00 60.22 109 ASP A CA 1
ATOM 874 C C . ASP A 1 109 ? -23.893 -6.393 30.644 1.00 60.22 109 ASP A C 1
ATOM 876 O O . ASP A 1 109 ? -24.351 -5.976 31.704 1.00 60.22 109 ASP A O 1
ATOM 880 N N . GLU A 1 110 ? -24.592 -6.294 29.520 1.00 56.62 110 GLU A N 1
ATOM 881 C CA . GLU A 1 110 ? -26.034 -6.189 29.482 1.00 56.62 110 GLU A CA 1
ATOM 882 C C . GLU A 1 110 ? -26.548 -7.567 29.885 1.00 56.62 110 GLU A C 1
ATOM 884 O O . GLU A 1 110 ? -26.609 -8.498 29.084 1.00 56.62 110 GLU A O 1
ATOM 889 N N . GLN A 1 111 ? -26.763 -7.695 31.195 1.00 47.09 111 GLN A N 1
ATOM 890 C CA . GLN A 1 111 ? -27.607 -8.673 31.873 1.00 47.09 111 GLN A CA 1
ATOM 891 C C . GLN A 1 111 ? -27.894 -9.943 31.068 1.00 47.09 111 GLN A C 1
ATOM 893 O O . GLN A 1 111 ? -28.840 -10.019 30.285 1.00 47.09 111 GLN A O 1
ATOM 898 N N . SER A 1 112 ? -27.092 -10.966 31.367 1.00 48.47 112 SER A N 1
ATOM 899 C CA . SER A 1 112 ? -27.456 -12.383 31.378 1.00 48.47 112 SER A CA 1
ATOM 900 C C . SER A 1 112 ? -28.961 -12.655 31.233 1.00 48.47 112 SER A C 1
ATOM 902 O O . SER A 1 112 ? -29.671 -12.859 32.216 1.00 48.47 112 SER A O 1
ATOM 904 N N . SER A 1 113 ? -29.451 -12.700 29.999 1.00 47.59 113 SER A N 1
ATOM 905 C CA . SER A 1 113 ? -30.748 -13.280 29.685 1.00 47.59 113 SER A CA 1
ATOM 906 C C . SER A 1 113 ? -30.759 -13.801 28.249 1.00 47.59 113 SER A C 1
ATOM 908 O O . SER A 1 113 ? -30.537 -13.093 27.273 1.00 47.59 113 SER A O 1
ATOM 910 N N . SER A 1 114 ? -30.997 -15.109 28.162 1.00 45.62 114 SER A N 1
ATOM 911 C CA . SER A 1 114 ? -31.344 -15.889 26.969 1.00 45.62 114 SER A CA 1
ATOM 912 C C . SER A 1 114 ? -30.337 -15.944 25.811 1.00 45.62 114 SER A C 1
ATOM 914 O O . SER A 1 114 ? -30.405 -15.223 24.822 1.00 45.62 114 SER A O 1
ATOM 916 N N . SER A 1 115 ? -29.463 -16.949 25.910 1.00 50.62 115 SER A N 1
ATOM 917 C CA . SER A 1 115 ? -29.237 -17.969 24.873 1.00 50.62 115 SER A CA 1
ATOM 918 C C . SER A 1 115 ? -30.072 -17.815 23.589 1.00 50.62 115 SER A C 1
ATOM 920 O O . SER A 1 115 ? -31.241 -18.196 23.555 1.00 50.62 115 SER A O 1
ATOM 922 N N . SER A 1 116 ? -29.422 -17.436 22.490 1.00 40.53 116 SER A N 1
ATOM 923 C CA . SER A 1 116 ? -29.774 -17.971 21.174 1.00 40.53 116 SER A CA 1
ATOM 924 C C . SER A 1 116 ? -28.501 -18.277 20.382 1.00 40.53 116 SER A C 1
ATOM 926 O O . SER A 1 116 ? -27.631 -17.430 20.177 1.00 40.53 116 SER A O 1
ATOM 928 N N . ASN A 1 117 ? -28.376 -19.544 19.990 1.00 44.62 117 ASN A N 1
ATOM 929 C CA . ASN A 1 117 ? -27.393 -20.022 19.029 1.00 44.62 117 ASN A CA 1
ATOM 930 C C . ASN A 1 117 ? -27.742 -19.443 17.655 1.00 44.62 117 ASN A C 1
ATOM 932 O O . ASN A 1 117 ? -28.523 -20.039 16.919 1.00 44.62 117 ASN A O 1
ATOM 936 N N . TYR A 1 118 ? -27.155 -18.304 17.297 1.00 37.62 118 TYR A N 1
ATOM 937 C CA . TYR A 1 118 ? -27.109 -17.867 15.905 1.00 37.62 118 TYR A CA 1
ATOM 938 C C . TYR A 1 118 ? -25.823 -18.394 15.265 1.00 37.62 118 TYR A C 1
ATOM 940 O O . TYR A 1 118 ? -24.741 -17.832 15.437 1.00 37.62 118 TYR A O 1
ATOM 948 N N . LYS A 1 119 ? -25.950 -19.509 14.535 1.00 41.47 119 LYS A N 1
ATOM 949 C CA . LYS A 1 119 ? -25.010 -19.864 13.468 1.00 41.47 119 LYS A CA 1
ATOM 950 C C . LYS A 1 119 ? -25.248 -18.879 12.326 1.00 41.47 119 LYS A C 1
ATOM 952 O O . LYS A 1 119 ? -26.280 -18.948 11.670 1.00 41.47 119 LYS A O 1
ATOM 957 N N . PHE A 1 120 ? -24.309 -17.963 12.127 1.00 38.44 120 PHE A N 1
ATOM 958 C CA . PHE A 1 120 ? -24.274 -17.090 10.961 1.00 38.44 120 PHE A CA 1
ATOM 959 C C . PHE A 1 120 ? -23.395 -17.764 9.899 1.00 38.44 120 PHE A C 1
ATOM 961 O O . PHE A 1 120 ? -22.189 -17.539 9.838 1.00 38.44 120 PHE A O 1
ATOM 968 N N . GLU A 1 121 ? -23.995 -18.671 9.131 1.00 46.69 121 GLU A N 1
ATOM 969 C CA . GLU A 1 121 ? -23.530 -19.024 7.790 1.00 46.69 121 GLU A CA 1
ATOM 970 C C . GLU A 1 121 ? -24.492 -18.338 6.826 1.00 46.69 121 GLU A C 1
ATOM 972 O O . GLU A 1 121 ? -25.552 -18.866 6.511 1.00 46.69 121 GLU A O 1
ATOM 977 N N . GLU A 1 122 ? -24.150 -17.127 6.401 1.00 39.34 122 GLU A N 1
ATOM 978 C CA . GLU A 1 122 ? -24.798 -16.504 5.254 1.00 39.34 122 GLU A CA 1
ATOM 979 C C . GLU A 1 122 ? -23.692 -15.922 4.376 1.00 39.34 122 GLU A C 1
ATOM 981 O O . GLU A 1 122 ? -23.245 -14.784 4.512 1.00 39.34 122 GLU A O 1
ATOM 986 N N . SER A 1 123 ? -23.176 -16.788 3.505 1.00 41.09 123 SER A N 1
ATOM 987 C CA . SER A 1 123 ? -22.585 -16.367 2.244 1.00 41.09 123 SER A CA 1
ATOM 988 C C . SER A 1 123 ? -23.597 -15.458 1.553 1.00 41.09 123 SER A C 1
ATOM 990 O O . SER A 1 123 ? -24.712 -15.901 1.270 1.00 41.09 123 SER A O 1
ATOM 992 N N . LEU A 1 124 ? -23.223 -14.203 1.303 1.00 40.28 124 LEU A N 1
ATOM 993 C CA . LEU A 1 124 ? -24.001 -13.293 0.470 1.00 40.28 124 LEU A CA 1
ATOM 994 C C . LEU A 1 124 ? -24.363 -14.015 -0.829 1.00 40.28 124 LEU A C 1
ATOM 996 O O . LEU A 1 124 ? -23.505 -14.386 -1.627 1.00 40.28 124 LEU A O 1
ATOM 1000 N N . ASN A 1 125 ? -25.659 -14.274 -0.969 1.00 44.16 125 ASN A N 1
ATOM 1001 C CA . ASN A 1 125 ? -26.250 -14.981 -2.084 1.00 44.16 125 ASN A CA 1
ATOM 1002 C C . ASN A 1 125 ? -25.900 -14.214 -3.370 1.00 44.16 125 ASN A C 1
ATOM 1004 O O . ASN A 1 125 ? -26.217 -13.026 -3.485 1.00 44.16 125 ASN A O 1
ATOM 1008 N N . HIS A 1 126 ? -25.261 -14.882 -4.335 1.00 47.62 126 HIS A N 1
ATOM 1009 C CA . HIS A 1 126 ? -24.851 -14.295 -5.620 1.00 47.62 126 HIS A CA 1
ATOM 1010 C C . HIS A 1 126 ? -26.004 -13.587 -6.367 1.00 47.62 126 HIS A C 1
ATOM 1012 O O . HIS A 1 126 ? -25.748 -12.727 -7.206 1.00 47.62 126 HIS A O 1
ATOM 1018 N N . SER A 1 127 ? -27.272 -13.875 -6.041 1.00 45.16 127 SER A N 1
ATOM 1019 C CA . SER A 1 127 ? -28.422 -13.196 -6.653 1.00 45.16 127 SER A CA 1
ATOM 1020 C C . SER A 1 127 ? -28.598 -11.732 -6.221 1.00 45.16 127 SER A C 1
ATOM 1022 O O . SER A 1 127 ? -29.104 -10.939 -7.011 1.00 45.16 127 SER A O 1
ATOM 1024 N N . SER A 1 128 ? -28.153 -11.340 -5.020 1.00 50.00 128 SER A N 1
ATOM 1025 C CA . SER A 1 128 ? -28.280 -9.950 -4.545 1.00 50.00 128 SER A CA 1
ATOM 1026 C C . SER A 1 128 ? -27.255 -9.031 -5.219 1.00 50.00 128 SER A C 1
ATOM 1028 O O . SER A 1 128 ? -27.578 -7.922 -5.637 1.00 50.00 128 SER A O 1
ATOM 1030 N N . VAL A 1 129 ? -26.034 -9.534 -5.430 1.00 51.69 129 VAL A N 1
ATOM 1031 C CA . VAL A 1 129 ? -24.979 -8.810 -6.158 1.00 51.69 129 VAL A CA 1
ATOM 1032 C C . VAL A 1 129 ? -25.345 -8.661 -7.636 1.00 51.69 129 VAL A C 1
ATOM 1034 O O . VAL A 1 129 ? -25.213 -7.571 -8.185 1.00 51.69 129 VAL A O 1
ATOM 1037 N N . ASN A 1 130 ? -25.899 -9.707 -8.259 1.00 53.69 130 ASN A N 1
ATOM 1038 C CA . ASN A 1 130 ? -26.365 -9.631 -9.646 1.00 53.69 130 ASN A CA 1
ATOM 1039 C C . ASN A 1 130 ? -27.535 -8.649 -9.815 1.00 53.69 130 ASN A C 1
ATOM 1041 O O . ASN A 1 130 ? -27.548 -7.889 -10.776 1.00 53.69 130 ASN A O 1
ATOM 1045 N N . SER A 1 131 ? -28.467 -8.584 -8.856 1.00 59.97 131 SER A N 1
ATOM 1046 C CA . SER A 1 131 ? -29.560 -7.601 -8.879 1.00 59.97 131 SER A CA 1
ATOM 1047 C C . SER A 1 131 ? -29.060 -6.155 -8.796 1.00 59.97 131 SER A C 1
ATOM 1049 O O . SER A 1 131 ? -29.654 -5.267 -9.410 1.00 59.97 131 SER A O 1
ATOM 1051 N N . ILE A 1 132 ? -27.994 -5.903 -8.033 1.00 56.12 132 ILE A N 1
ATOM 1052 C CA . ILE A 1 132 ? -27.400 -4.568 -7.912 1.00 56.12 132 ILE A CA 1
ATOM 1053 C C . ILE A 1 132 ? -26.640 -4.218 -9.196 1.00 56.12 132 ILE A C 1
ATOM 1055 O O . ILE A 1 132 ? -26.828 -3.120 -9.718 1.00 56.12 132 ILE A O 1
ATOM 1059 N N . LEU A 1 133 ? -25.874 -5.157 -9.759 1.00 61.91 133 LEU A N 1
ATOM 1060 C CA . LEU A 1 133 ? -25.167 -4.971 -11.030 1.00 61.91 133 LEU A CA 1
ATOM 1061 C C . LEU A 1 133 ? -26.131 -4.724 -12.200 1.00 61.91 133 LEU A C 1
ATOM 1063 O O . LEU A 1 133 ? -25.925 -3.784 -12.960 1.00 61.91 133 LEU A O 1
ATOM 1067 N N . GLU A 1 134 ? -27.238 -5.466 -12.295 1.00 70.44 134 GLU A N 1
ATOM 1068 C CA . GLU A 1 134 ? -28.274 -5.218 -13.310 1.00 70.44 134 GLU A CA 1
ATOM 1069 C C . GLU A 1 134 ? -28.916 -3.828 -13.172 1.00 70.44 134 GLU A C 1
ATOM 1071 O O . GLU A 1 134 ? -29.283 -3.210 -14.171 1.00 70.44 134 GLU A O 1
ATOM 1076 N N . SER A 1 135 ? -29.045 -3.305 -11.947 1.00 69.12 135 SER A N 1
ATOM 1077 C CA . SER A 1 135 ? -29.578 -1.955 -11.719 1.00 69.12 135 SER A CA 1
ATOM 1078 C C . SER A 1 135 ? -28.595 -0.840 -12.098 1.00 69.12 135 SER A C 1
ATOM 1080 O O . SER A 1 135 ? -29.027 0.255 -12.458 1.00 69.12 135 SER A O 1
ATOM 1082 N N . ILE A 1 136 ? -27.288 -1.120 -12.031 1.00 66.00 136 ILE A N 1
ATOM 1083 C CA . ILE A 1 136 ? -26.219 -0.189 -12.411 1.00 66.00 136 ILE A CA 1
ATOM 1084 C C . ILE A 1 136 ? -26.089 -0.148 -13.934 1.00 66.00 136 ILE A C 1
ATOM 1086 O O . ILE A 1 136 ? -26.164 0.938 -14.501 1.00 66.00 136 ILE A O 1
ATOM 1090 N N . VAL A 1 137 ? -26.044 -1.310 -14.597 1.00 75.44 137 VAL A N 1
ATOM 1091 C CA . VAL A 1 137 ? -26.005 -1.401 -16.069 1.00 75.44 137 VAL A CA 1
ATOM 1092 C C . VAL A 1 137 ? -27.213 -0.697 -16.694 1.00 75.44 137 VAL A C 1
ATOM 1094 O O . VAL A 1 137 ? -27.050 0.134 -17.580 1.00 75.44 137 VAL A O 1
ATOM 1097 N N . LYS A 1 138 ? -28.425 -0.906 -16.156 1.00 78.12 138 LYS A N 1
ATOM 1098 C CA . LYS A 1 138 ? -29.628 -0.196 -16.633 1.00 78.12 138 LYS A CA 1
ATOM 1099 C C . LYS A 1 138 ? -29.562 1.323 -16.454 1.00 78.12 138 LYS A C 1
ATOM 1101 O O . LYS A 1 138 ? -30.193 2.047 -17.216 1.00 78.12 138 LYS A O 1
ATOM 1106 N N . ARG A 1 139 ? -28.847 1.825 -15.441 1.00 74.38 139 ARG A N 1
ATOM 1107 C CA . ARG A 1 139 ? -28.657 3.273 -15.245 1.00 74.38 139 ARG A CA 1
ATOM 1108 C C . ARG A 1 139 ? -27.641 3.853 -16.220 1.00 74.38 139 ARG A C 1
ATOM 1110 O O . ARG A 1 139 ? -27.845 4.977 -16.665 1.00 74.38 139 ARG A O 1
ATOM 1117 N N . GLU A 1 140 ? -26.590 3.114 -16.554 1.00 68.81 140 GLU A N 1
ATOM 1118 C CA . GLU A 1 140 ? -25.601 3.547 -17.547 1.00 68.81 140 GLU A CA 1
ATOM 1119 C C . GLU A 1 140 ? -26.180 3.545 -18.965 1.00 68.81 140 GLU A C 1
ATOM 1121 O O . GLU A 1 140 ? -26.002 4.523 -19.688 1.00 68.81 140 GLU A O 1
ATOM 1126 N N . GLU A 1 141 ? -26.967 2.525 -19.322 1.00 76.69 141 GLU A N 1
ATOM 1127 C CA . GLU A 1 141 ? -27.704 2.486 -20.593 1.00 76.69 141 GLU A CA 1
ATOM 1128 C C . GLU A 1 141 ? -28.681 3.670 -20.710 1.00 76.69 141 GLU A C 1
ATOM 1130 O O . GLU A 1 141 ? -28.737 4.329 -21.748 1.00 76.69 141 GLU A O 1
ATOM 1135 N N . GLN A 1 142 ? -29.391 4.007 -19.624 1.00 77.12 142 GLN A N 1
ATOM 1136 C CA . GLN A 1 142 ? -30.280 5.173 -19.575 1.00 77.12 142 GLN A CA 1
ATOM 1137 C C . GLN A 1 142 ? -29.506 6.490 -19.782 1.00 77.12 142 GLN A C 1
ATOM 1139 O O . GLN A 1 142 ? -29.938 7.348 -20.552 1.00 77.12 142 GLN A O 1
ATOM 1144 N N . MET A 1 143 ? -28.338 6.642 -19.146 1.00 68.50 143 MET A N 1
ATOM 1145 C CA . MET A 1 143 ? -27.502 7.841 -19.291 1.00 68.50 143 MET A CA 1
ATOM 1146 C C . MET A 1 143 ? -26.897 7.982 -20.693 1.00 68.50 143 MET A C 1
ATOM 1148 O O . MET A 1 143 ? -26.755 9.104 -21.173 1.00 68.50 143 MET A O 1
ATOM 1152 N N . GLN A 1 144 ? -26.576 6.878 -21.373 1.00 69.50 144 GLN A N 1
ATOM 1153 C CA . GLN A 1 144 ? -26.120 6.914 -22.767 1.00 69.50 144 GLN A CA 1
ATOM 1154 C C . GLN A 1 144 ? -27.244 7.323 -23.724 1.00 69.50 144 GLN A C 1
ATOM 1156 O O . GLN A 1 144 ? -27.025 8.183 -24.578 1.00 69.50 144 GLN A O 1
ATOM 1161 N N . THR A 1 145 ? -28.470 6.823 -23.532 1.00 72.06 145 THR A N 1
ATOM 1162 C CA . THR A 1 145 ? -29.621 7.259 -24.345 1.00 72.06 145 THR A CA 1
ATOM 1163 C C . THR A 1 145 ? -29.990 8.731 -24.135 1.00 72.06 145 THR A C 1
ATOM 1165 O O . THR A 1 145 ? -30.391 9.417 -25.080 1.00 72.06 145 THR A O 1
ATOM 1168 N N . ASP A 1 146 ? -29.801 9.257 -22.923 1.00 62.25 146 ASP A N 1
ATOM 1169 C CA . ASP A 1 146 ? -30.015 10.677 -22.622 1.00 62.25 146 ASP A CA 1
ATOM 1170 C C . ASP A 1 146 ? -28.911 11.569 -23.231 1.00 62.25 146 ASP A C 1
ATOM 1172 O O . ASP A 1 146 ? -29.136 12.749 -23.509 1.00 62.25 146 ASP A O 1
ATOM 1176 N N . HIS A 1 147 ? -27.723 11.010 -23.490 1.00 58.00 147 HIS A N 1
ATOM 1177 C CA . HIS A 1 147 ? -26.624 11.727 -24.136 1.00 58.00 147 HIS A CA 1
ATOM 1178 C C . HIS A 1 147 ? -26.773 11.764 -25.666 1.00 58.00 147 HIS A C 1
ATOM 1180 O O . HIS A 1 147 ? -26.568 12.818 -26.269 1.00 58.00 147 HIS A O 1
ATOM 1186 N N . GLU A 1 148 ? -27.206 10.664 -26.292 1.00 52.59 148 GLU A N 1
ATOM 1187 C CA . GLU A 1 148 ? -27.456 10.593 -27.743 1.00 52.59 148 GLU A CA 1
ATOM 1188 C C . GLU A 1 148 ? -28.683 11.416 -28.174 1.00 52.59 148 GLU A C 1
ATOM 1190 O O . GLU A 1 148 ? -28.703 12.010 -29.254 1.00 52.59 148 GLU A O 1
ATOM 1195 N N . SER A 1 149 ? -29.699 11.527 -27.313 1.00 54.69 149 SER A N 1
ATOM 1196 C CA . SER A 1 149 ? -30.881 12.360 -27.585 1.00 54.69 149 SER A CA 1
ATOM 1197 C C . SER A 1 149 ? -30.605 13.869 -27.497 1.00 54.69 149 SER A C 1
ATOM 1199 O O . SER A 1 149 ? -31.380 14.664 -28.036 1.00 54.69 149 SER A O 1
ATOM 1201 N N . ASN A 1 150 ? -29.473 14.274 -26.911 1.00 49.34 150 ASN A N 1
ATOM 1202 C CA . ASN A 1 150 ? -29.039 15.670 -26.849 1.00 49.34 150 ASN A CA 1
ATOM 1203 C C . ASN A 1 150 ? -28.155 16.094 -28.038 1.00 49.34 150 ASN A C 1
ATOM 1205 O O . ASN A 1 150 ? -28.057 17.286 -28.329 1.00 49.34 150 ASN A O 1
ATOM 1209 N N . GLU A 1 151 ? -27.558 15.150 -28.772 1.00 48.78 151 GLU A N 1
ATOM 1210 C CA . GLU A 1 151 ? -26.680 15.459 -29.914 1.00 48.78 151 GLU A CA 1
ATOM 1211 C C . GLU A 1 151 ? -27.433 15.718 -31.232 1.00 48.78 151 GLU A C 1
ATOM 1213 O O . GLU A 1 151 ? -26.869 16.284 -32.168 1.00 48.78 151 GLU A O 1
ATOM 1218 N N . TYR A 1 152 ? -28.737 15.430 -31.302 1.00 48.91 152 TYR A N 1
ATOM 1219 C CA . TYR A 1 152 ? -29.555 15.720 -32.491 1.00 48.91 152 TYR A CA 1
ATOM 1220 C C . TYR A 1 152 ? -30.125 17.151 -32.562 1.00 48.91 152 TYR A C 1
ATOM 1222 O O . TYR A 1 152 ? -30.829 17.477 -33.519 1.00 48.91 152 TYR A O 1
ATOM 1230 N N . SER A 1 153 ? -29.814 18.033 -31.603 1.00 47.56 153 SER A N 1
ATOM 1231 C CA . SER A 1 153 ? -30.381 19.397 -31.556 1.00 47.56 153 SER A CA 1
ATOM 1232 C C . SER A 1 153 ? -29.457 20.524 -32.040 1.00 47.56 153 SER A C 1
ATOM 1234 O O . SER A 1 153 ? -29.842 21.692 -31.972 1.00 47.56 153 SER A O 1
ATOM 1236 N N . THR A 1 154 ? -28.276 20.231 -32.591 1.00 51.81 154 THR A N 1
ATOM 1237 C CA . THR A 1 154 ? -27.380 21.272 -33.132 1.00 51.81 154 THR A CA 1
ATOM 1238 C C . THR A 1 154 ? -26.786 20.892 -34.485 1.00 51.81 154 THR A C 1
ATOM 1240 O O . THR A 1 154 ? -25.606 20.578 -34.594 1.00 51.81 154 THR A O 1
ATOM 1243 N N . ALA A 1 155 ? -27.596 20.966 -35.543 1.00 42.75 155 ALA A N 1
ATOM 1244 C CA . ALA A 1 155 ? -27.111 20.925 -36.922 1.00 42.75 155 ALA A CA 1
ATOM 1245 C C . ALA A 1 155 ? -27.867 21.928 -37.811 1.00 42.75 155 ALA A C 1
ATOM 1247 O O . ALA A 1 155 ? -28.824 21.589 -38.500 1.00 42.75 155 ALA A O 1
ATOM 1248 N N . SER A 1 156 ? -27.401 23.179 -37.818 1.00 47.62 156 SER A N 1
ATOM 1249 C CA . SER A 1 156 ? -27.578 24.097 -38.950 1.00 47.62 156 SER A CA 1
ATOM 1250 C C . SER A 1 156 ? -26.506 25.190 -38.890 1.00 47.62 156 SER A C 1
ATOM 1252 O O . SER A 1 156 ? -26.623 26.130 -38.105 1.00 47.62 156 SER A O 1
ATOM 1254 N N . GLY A 1 157 ? -25.450 25.056 -39.697 1.00 36.44 157 GLY A N 1
ATOM 1255 C CA . GLY A 1 157 ? -24.383 26.053 -39.799 1.00 36.44 157 GLY A CA 1
ATOM 1256 C C . GLY A 1 157 ? -23.278 25.652 -40.776 1.00 36.44 157 GLY A C 1
ATOM 1257 O O . GLY A 1 157 ? -22.477 24.775 -40.488 1.00 36.44 157 GLY A O 1
ATOM 1258 N N . ASP A 1 158 ? -23.287 26.301 -41.935 1.00 44.28 158 ASP A N 1
ATOM 1259 C CA . ASP A 1 158 ? -22.479 26.115 -43.144 1.00 44.28 158 ASP A CA 1
ATOM 1260 C C . ASP A 1 158 ? -20.936 26.007 -43.025 1.00 44.28 158 ASP A C 1
ATOM 1262 O O . ASP A 1 158 ? -20.286 26.757 -42.305 1.00 44.28 158 ASP A O 1
ATOM 1266 N N . ARG A 1 159 ? -20.391 25.140 -43.903 1.00 44.41 159 ARG A N 1
ATOM 1267 C CA . ARG A 1 159 ? -19.187 25.251 -44.771 1.00 44.41 159 ARG A CA 1
ATOM 1268 C C . ARG A 1 159 ? -17.897 25.898 -44.225 1.00 44.41 159 ARG A C 1
ATOM 1270 O O . ARG A 1 159 ? -17.830 27.108 -44.066 1.00 44.41 159 ARG A O 1
ATOM 1277 N N . SER A 1 160 ? -16.782 25.158 -44.295 1.00 38.31 160 SER A N 1
ATOM 1278 C CA . SER A 1 160 ? -15.789 25.310 -45.384 1.00 38.31 160 SER A CA 1
ATOM 1279 C C . SER A 1 160 ? -14.620 24.320 -45.251 1.00 38.31 160 SER A C 1
ATOM 1281 O O . SER A 1 160 ? -14.198 23.960 -44.159 1.00 38.31 160 SER A O 1
ATOM 1283 N N . SER A 1 161 ? -14.126 23.897 -46.409 1.00 46.62 161 SER A N 1
ATOM 1284 C CA . SER A 1 161 ? -13.089 22.907 -46.692 1.00 46.62 161 SER A CA 1
ATOM 1285 C C . SER A 1 161 ? -11.704 23.199 -46.106 1.00 46.62 161 SER A C 1
ATOM 1287 O O . SER A 1 161 ? -11.205 24.308 -46.273 1.00 46.62 161 SER A O 1
ATOM 1289 N N . THR A 1 162 ? -11.008 22.146 -45.667 1.00 37.09 162 THR A N 1
ATOM 1290 C CA . THR A 1 162 ? -9.583 21.919 -45.977 1.00 37.09 162 THR A CA 1
ATOM 1291 C C . THR A 1 162 ? -9.227 20.441 -45.810 1.00 37.09 162 THR A C 1
ATOM 1293 O O . THR A 1 162 ? -9.489 19.825 -44.784 1.00 37.09 162 THR A O 1
ATOM 1296 N N . GLN A 1 163 ? -8.640 19.881 -46.866 1.00 44.91 163 GLN A N 1
ATOM 1297 C CA . GLN A 1 163 ? -8.084 18.533 -46.938 1.00 44.91 163 GLN A CA 1
ATOM 1298 C C . GLN A 1 163 ? -6.774 18.468 -46.146 1.00 44.91 163 GLN A C 1
ATOM 1300 O O . GLN A 1 163 ? -5.878 19.259 -46.427 1.00 44.91 163 GLN A O 1
ATOM 1305 N N . PHE A 1 164 ? -6.627 17.492 -45.251 1.00 36.06 164 PHE A N 1
ATOM 1306 C CA . PHE A 1 164 ? -5.327 16.935 -44.877 1.00 36.06 164 PHE A CA 1
ATOM 1307 C C . PHE A 1 164 ? -5.469 15.430 -44.644 1.00 36.06 164 PHE A C 1
ATOM 1309 O O . PHE A 1 164 ? -6.459 14.963 -44.090 1.00 36.06 164 PHE A O 1
ATOM 1316 N N . ALA A 1 165 ? -4.493 14.700 -45.172 1.00 36.97 165 ALA A N 1
ATOM 1317 C CA . ALA A 1 165 ? -4.444 13.253 -45.267 1.00 36.97 165 ALA A CA 1
ATOM 1318 C C . ALA A 1 165 ? -4.322 12.570 -43.896 1.00 36.97 165 ALA A C 1
ATOM 1320 O O . ALA A 1 165 ? -3.485 12.955 -43.079 1.00 36.97 165 ALA A O 1
ATOM 1321 N N . GLU A 1 166 ? -5.113 11.519 -43.693 1.00 37.50 166 GLU A N 1
ATOM 1322 C CA . GLU A 1 166 ? -4.939 10.543 -42.618 1.00 37.50 166 GLU A CA 1
ATOM 1323 C C . GLU A 1 166 ? -3.884 9.498 -43.016 1.00 37.50 166 GLU A C 1
ATOM 1325 O O . GLU A 1 166 ? -3.871 9.057 -44.170 1.00 37.50 166 GLU A O 1
ATOM 1330 N N . PRO A 1 167 ? -3.021 9.047 -42.091 1.00 41.38 167 PRO A N 1
ATOM 1331 C CA . PRO A 1 167 ? -2.345 7.773 -42.229 1.00 41.38 167 PRO A CA 1
ATOM 1332 C C . PRO A 1 167 ? -3.183 6.645 -41.605 1.00 41.38 167 PRO A C 1
ATOM 1334 O O . PRO A 1 167 ? -3.489 6.654 -40.415 1.00 41.38 167 PRO A O 1
ATOM 1337 N N . ASP A 1 168 ? -3.511 5.693 -42.475 1.00 34.81 168 ASP A N 1
ATOM 1338 C CA . ASP A 1 168 ? -3.840 4.277 -42.272 1.00 34.81 168 ASP A CA 1
ATOM 1339 C C . ASP A 1 168 ? -3.851 3.758 -40.818 1.00 34.81 168 ASP A C 1
ATOM 1341 O O . ASP A 1 168 ? -2.821 3.433 -40.224 1.00 34.81 168 ASP A O 1
ATOM 1345 N N . SER A 1 169 ? -5.057 3.593 -40.277 1.00 36.03 169 SER A N 1
ATOM 1346 C CA . SER A 1 169 ? -5.360 2.821 -39.071 1.00 36.03 169 SER A CA 1
ATOM 1347 C C . SER A 1 169 ? -5.939 1.458 -39.461 1.00 36.03 169 SER A C 1
ATOM 1349 O O . SER A 1 169 ? -7.070 1.104 -39.137 1.00 36.03 169 SER A O 1
ATOM 1351 N N . SER A 1 170 ? -5.147 0.665 -40.181 1.00 31.47 170 SER A N 1
ATOM 1352 C CA . SER A 1 170 ? -5.467 -0.728 -40.486 1.00 31.47 170 SER A CA 1
ATOM 1353 C C . SER A 1 170 ? -4.399 -1.649 -39.898 1.00 31.47 170 SER A C 1
ATOM 1355 O O . SER A 1 170 ? -3.341 -1.851 -40.477 1.00 31.47 170 SER A O 1
ATOM 1357 N N . LEU A 1 171 ? -4.667 -2.184 -38.703 1.00 29.22 171 LEU A N 1
ATOM 1358 C CA . LEU A 1 171 ? -4.328 -3.559 -38.310 1.00 29.22 171 LEU A CA 1
ATOM 1359 C C . LEU A 1 171 ? -4.991 -3.867 -36.962 1.00 29.22 171 LEU A C 1
ATOM 1361 O O . LEU A 1 171 ? -4.457 -3.660 -35.875 1.00 29.22 171 LEU A O 1
ATOM 1365 N N . PHE A 1 172 ? -6.225 -4.328 -37.100 1.00 28.11 172 PHE A N 1
ATOM 1366 C CA . PHE A 1 172 ? -7.046 -4.958 -36.086 1.00 28.11 172 PHE A CA 1
ATOM 1367 C C . PHE A 1 172 ? -6.735 -6.471 -36.028 1.00 28.11 172 PHE A C 1
ATOM 1369 O O . PHE A 1 172 ? -6.584 -7.101 -37.071 1.00 28.11 172 PHE A O 1
ATOM 1376 N N . TYR A 1 173 ? -6.783 -7.010 -34.806 1.00 27.61 173 TYR A N 1
ATOM 1377 C CA . TYR A 1 173 ? -7.108 -8.390 -34.396 1.00 27.61 173 TYR A CA 1
ATOM 1378 C C . TYR A 1 173 ? -6.112 -9.566 -34.541 1.00 27.61 173 TYR A C 1
ATOM 1380 O O . TYR A 1 173 ? -5.414 -9.740 -35.531 1.00 27.61 173 TYR A O 1
ATOM 1388 N N . ASP A 1 174 ? -6.204 -10.411 -33.499 1.00 25.98 174 ASP A N 1
ATOM 1389 C CA . ASP A 1 174 ? -5.675 -11.765 -33.260 1.00 25.98 174 ASP A CA 1
ATOM 1390 C C . ASP A 1 174 ? -4.193 -11.850 -32.823 1.00 25.98 174 ASP A C 1
ATOM 1392 O O . ASP A 1 174 ? -3.295 -11.345 -33.477 1.00 25.98 174 ASP A O 1
ATOM 1396 N N . ILE A 1 175 ? -3.818 -12.476 -31.697 1.00 26.02 175 ILE A N 1
ATOM 1397 C CA . ILE A 1 175 ? -4.206 -13.817 -31.236 1.00 26.02 175 ILE A CA 1
ATOM 1398 C C . ILE A 1 175 ? -4.161 -13.916 -29.697 1.00 26.02 175 ILE A C 1
ATOM 1400 O O . ILE A 1 175 ? -3.150 -13.646 -29.049 1.00 26.02 175 ILE A O 1
ATOM 1404 N N . GLN A 1 176 ? -5.261 -14.411 -29.130 1.00 26.48 176 GLN A N 1
ATOM 1405 C CA . GLN A 1 176 ? -5.379 -14.996 -27.793 1.00 26.48 176 GLN A CA 1
ATOM 1406 C C . GLN A 1 176 ? -5.158 -16.526 -27.904 1.00 26.48 176 GLN A C 1
ATOM 1408 O O . GLN A 1 176 ? -5.601 -17.124 -28.882 1.00 26.48 176 GLN A O 1
ATOM 1413 N N . ARG A 1 177 ? -4.580 -17.161 -26.865 1.00 25.58 177 ARG A N 1
ATOM 1414 C CA . ARG A 1 177 ? -4.173 -18.591 -26.707 1.00 25.58 177 ARG A CA 1
ATOM 1415 C C . ARG A 1 177 ? -2.726 -18.865 -27.144 1.00 25.58 177 ARG A C 1
ATOM 1417 O O . ARG A 1 177 ? -2.383 -18.767 -28.309 1.00 25.58 177 ARG A O 1
ATOM 1424 N N . SER A 1 178 ? -1.845 -19.353 -26.276 1.00 26.44 178 SER A N 1
ATOM 1425 C CA . SER A 1 178 ? -2.012 -20.671 -25.658 1.00 26.44 178 SER A CA 1
ATOM 1426 C C . SER A 1 178 ? -1.013 -20.888 -24.514 1.00 26.44 178 SER A C 1
ATOM 1428 O O . SER A 1 178 ? 0.190 -20.713 -24.668 1.00 26.44 178 SER A O 1
ATOM 1430 N N . ALA A 1 179 ? -1.538 -21.320 -23.367 1.00 24.22 179 ALA A N 1
ATOM 1431 C CA . ALA A 1 179 ? -0.784 -22.023 -22.344 1.00 24.22 179 ALA A CA 1
ATOM 1432 C C . ALA A 1 179 ? -0.894 -23.525 -22.635 1.00 24.22 179 ALA A C 1
ATOM 1434 O O . ALA A 1 179 ? -1.997 -24.066 -22.590 1.00 24.22 179 ALA A O 1
ATOM 1435 N N . THR A 1 180 ? 0.231 -24.189 -22.905 1.00 27.59 180 THR A N 1
ATOM 1436 C CA . THR A 1 180 ? 0.348 -25.651 -22.797 1.00 27.59 180 THR A CA 1
ATOM 1437 C C . THR A 1 180 ? 1.808 -26.063 -22.604 1.00 27.59 180 THR A C 1
ATOM 1439 O O . THR A 1 180 ? 2.642 -25.872 -23.477 1.00 27.59 180 THR A O 1
ATOM 1442 N N . VAL A 1 181 ? 2.067 -26.584 -21.403 1.00 27.66 181 VAL A N 1
ATOM 1443 C CA . VAL A 1 181 ? 2.962 -27.686 -21.005 1.00 27.66 181 VAL A CA 1
ATOM 1444 C C . VAL A 1 181 ? 3.946 -28.219 -22.059 1.00 27.66 181 VAL A C 1
ATOM 1446 O O . VAL A 1 181 ? 3.508 -28.797 -23.042 1.00 27.66 181 VAL A O 1
ATOM 1449 N N . TYR A 1 182 ? 5.246 -28.211 -21.733 1.00 25.84 182 TYR A N 1
ATOM 1450 C CA . TYR A 1 182 ? 6.112 -29.393 -21.859 1.00 25.84 182 TYR A CA 1
ATOM 1451 C C . TYR A 1 182 ? 7.178 -29.384 -20.753 1.00 25.84 182 TYR A C 1
ATOM 1453 O O . TYR A 1 182 ? 7.907 -28.412 -20.568 1.00 25.84 182 TYR A O 1
ATOM 1461 N N . ALA A 1 183 ? 7.214 -30.479 -19.996 1.00 25.42 183 ALA A N 1
ATOM 1462 C CA . ALA A 1 183 ? 8.262 -30.836 -19.056 1.00 25.42 183 ALA A CA 1
ATOM 1463 C C . ALA A 1 183 ? 9.134 -31.927 -19.696 1.00 25.42 183 ALA A C 1
ATOM 1465 O O . ALA A 1 183 ? 8.580 -32.837 -20.312 1.00 25.42 183 ALA A O 1
ATOM 1466 N N . ASN A 1 184 ? 10.447 -31.839 -19.438 1.00 26.64 184 ASN A N 1
ATOM 1467 C CA . ASN A 1 184 ? 11.526 -32.811 -19.694 1.00 26.64 184 ASN A CA 1
ATOM 1468 C C . ASN A 1 184 ? 11.844 -33.060 -21.189 1.00 26.64 184 ASN A C 1
ATOM 1470 O O . ASN A 1 184 ? 10.949 -33.166 -22.009 1.00 26.64 184 ASN A O 1
ATOM 1474 N N . GLU A 1 185 ? 13.103 -33.101 -21.641 1.00 27.52 185 GLU A N 1
ATOM 1475 C CA . GLU A 1 185 ? 14.194 -33.936 -21.130 1.00 27.52 185 GLU A CA 1
ATOM 1476 C C . GLU A 1 185 ? 15.575 -33.487 -21.695 1.00 27.52 185 GLU A C 1
ATOM 1478 O O . GLU A 1 185 ? 15.694 -33.128 -22.862 1.00 27.52 185 GLU A O 1
ATOM 1483 N N . THR A 1 186 ? 16.606 -33.587 -20.840 1.00 28.38 186 THR A N 1
ATOM 1484 C CA . THR A 1 186 ? 18.019 -33.997 -21.084 1.00 28.38 186 THR A CA 1
ATOM 1485 C C . THR A 1 186 ? 19.030 -33.235 -21.974 1.00 28.38 186 THR A C 1
ATOM 1487 O O . THR A 1 186 ? 18.908 -33.165 -23.187 1.00 28.38 186 THR A O 1
ATOM 1490 N N . LEU A 1 187 ? 20.140 -32.869 -21.299 1.00 28.61 187 LEU A N 1
ATOM 1491 C CA . LEU A 1 187 ? 21.572 -33.141 -21.589 1.00 28.61 187 LEU A CA 1
ATOM 1492 C C . LEU A 1 187 ? 22.134 -32.838 -22.993 1.00 28.61 187 LEU A C 1
ATOM 1494 O O . LEU A 1 187 ? 21.920 -33.611 -23.917 1.00 28.61 187 LEU A O 1
ATOM 1498 N N . ASN A 1 188 ? 23.050 -31.870 -23.101 1.00 28.98 188 ASN A N 1
ATOM 1499 C CA . ASN A 1 188 ? 24.514 -32.066 -23.075 1.00 28.98 188 ASN A CA 1
ATOM 1500 C C . ASN A 1 188 ? 25.242 -30.763 -23.460 1.00 28.98 188 ASN A C 1
ATOM 1502 O O . ASN A 1 188 ? 24.634 -29.838 -23.979 1.00 28.98 188 ASN A O 1
ATOM 1506 N N . GLU A 1 189 ? 26.556 -30.772 -23.231 1.00 30.94 189 GLU A N 1
ATOM 1507 C CA . GLU A 1 189 ? 27.583 -29.836 -23.722 1.00 30.94 189 GLU A CA 1
ATOM 1508 C C . GLU A 1 189 ? 28.084 -28.796 -22.708 1.00 30.94 189 GLU A C 1
ATOM 1510 O O . GLU A 1 189 ? 27.682 -27.641 -22.605 1.00 30.94 189 GLU A O 1
ATOM 1515 N N . SER A 1 190 ? 29.018 -29.331 -21.923 1.00 33.06 190 SER A N 1
ATOM 1516 C CA . SER A 1 190 ? 30.252 -28.724 -21.444 1.00 33.06 190 SER A CA 1
ATOM 1517 C C . SER A 1 190 ? 30.845 -27.629 -22.338 1.00 33.06 190 SER A C 1
ATOM 1519 O O . SER A 1 190 ? 31.305 -27.925 -23.435 1.00 33.06 190 SER A O 1
ATOM 1521 N N . GLU A 1 191 ? 31.041 -26.443 -21.767 1.00 35.16 191 GLU A N 1
ATOM 1522 C CA . GLU A 1 191 ? 32.250 -25.655 -22.008 1.00 35.16 191 GLU A CA 1
ATOM 1523 C C . GLU A 1 191 ? 32.775 -25.127 -20.670 1.00 35.16 191 GLU A C 1
ATOM 1525 O O . GLU A 1 191 ? 32.169 -24.308 -19.977 1.00 35.16 191 GLU A O 1
ATOM 1530 N N . THR A 1 192 ? 33.910 -25.691 -20.279 1.00 32.09 192 THR A N 1
ATOM 1531 C CA . THR A 1 192 ? 34.805 -25.216 -19.232 1.00 32.09 192 THR A CA 1
ATOM 1532 C C . THR A 1 192 ? 35.439 -23.906 -19.686 1.00 32.09 192 THR A C 1
ATOM 1534 O O . THR A 1 192 ? 36.172 -23.896 -20.673 1.00 32.09 192 THR A O 1
ATOM 1537 N N . PHE A 1 193 ? 35.191 -22.816 -18.962 1.00 33.34 193 PHE A N 1
ATOM 1538 C CA . PHE A 1 193 ? 35.981 -21.594 -19.089 1.00 33.34 193 PHE A CA 1
ATOM 1539 C C . PHE A 1 193 ? 36.788 -21.401 -17.807 1.00 33.34 193 PHE A C 1
ATOM 1541 O O . PHE A 1 193 ? 36.252 -21.013 -16.766 1.00 33.34 193 PHE A O 1
ATOM 1548 N N . ASP A 1 194 ? 38.075 -21.725 -17.905 1.00 31.08 194 ASP A N 1
ATOM 1549 C CA . ASP A 1 194 ? 39.093 -21.415 -16.912 1.00 31.08 194 ASP A CA 1
ATOM 1550 C C . ASP A 1 194 ? 39.280 -19.897 -16.828 1.00 31.08 194 ASP A C 1
ATOM 1552 O O . ASP A 1 194 ? 39.532 -19.224 -17.830 1.00 31.08 194 ASP A O 1
ATOM 1556 N N . PHE A 1 195 ? 39.185 -19.351 -15.618 1.00 37.69 195 PHE A N 1
ATOM 1557 C CA . PHE A 1 195 ? 39.818 -18.077 -15.305 1.00 37.69 195 PHE A CA 1
ATOM 1558 C C . PHE A 1 195 ? 40.716 -18.278 -14.095 1.00 37.69 195 PHE A C 1
ATOM 1560 O O . PHE A 1 195 ? 40.269 -18.387 -12.951 1.00 37.69 195 PHE A O 1
ATOM 1567 N N . ASP A 1 196 ? 41.999 -18.368 -14.409 1.00 33.28 196 ASP A N 1
ATOM 1568 C CA . ASP A 1 196 ? 43.098 -18.424 -13.475 1.00 33.28 196 ASP A CA 1
ATOM 1569 C C . ASP A 1 196 ? 43.167 -17.184 -12.573 1.00 33.28 196 ASP A C 1
ATOM 1571 O O . ASP A 1 196 ? 43.003 -16.043 -13.005 1.00 33.28 196 ASP A O 1
ATOM 1575 N N . HIS A 1 197 ? 43.480 -17.466 -11.309 1.00 36.41 197 HIS A N 1
ATOM 1576 C CA . HIS A 1 197 ? 44.442 -16.749 -10.475 1.00 36.41 197 HIS A CA 1
ATOM 1577 C C . HIS A 1 197 ? 44.364 -15.213 -10.431 1.00 36.41 197 HIS A C 1
ATOM 1579 O O . HIS A 1 197 ? 45.071 -14.504 -11.146 1.00 36.41 197 HIS A O 1
ATOM 1585 N N . TYR A 1 198 ? 43.685 -14.694 -9.403 1.00 30.72 198 TYR A N 1
ATOM 1586 C CA . TYR A 1 198 ? 44.203 -13.516 -8.705 1.00 30.72 198 TYR A CA 1
ATOM 1587 C C . TYR A 1 198 ? 44.016 -13.659 -7.193 1.00 30.72 198 TYR A C 1
ATOM 1589 O O . TYR A 1 198 ? 42.924 -13.498 -6.653 1.00 30.72 198 TYR A O 1
ATOM 1597 N N . SER A 1 199 ? 45.119 -13.990 -6.526 1.00 36.22 199 SER A N 1
ATOM 1598 C CA . SER A 1 199 ? 45.294 -13.926 -5.079 1.00 36.22 199 SER A CA 1
ATOM 1599 C C . SER A 1 199 ? 46.372 -12.880 -4.810 1.00 36.22 199 SER A C 1
ATOM 1601 O O . SER A 1 199 ? 47.444 -12.950 -5.415 1.00 36.22 199 SER A O 1
ATOM 1603 N N . PRO A 1 200 ? 46.106 -11.906 -3.933 1.00 42.25 200 PRO A N 1
ATOM 1604 C CA . PRO A 1 200 ? 47.143 -11.531 -2.986 1.00 42.25 200 PRO A CA 1
ATOM 1605 C C . PRO A 1 200 ? 46.600 -11.572 -1.558 1.00 42.25 200 PRO A C 1
ATOM 1607 O O . PRO A 1 200 ? 45.618 -10.909 -1.217 1.00 42.25 200 PRO A O 1
ATOM 1610 N N . GLN A 1 201 ? 47.285 -12.359 -0.735 1.00 34.09 201 GLN A N 1
ATOM 1611 C CA . GLN A 1 201 ? 47.231 -12.279 0.715 1.00 34.09 201 GLN A CA 1
ATOM 1612 C C . GLN A 1 201 ? 47.960 -11.022 1.212 1.00 34.09 201 GLN A C 1
ATOM 1614 O O . GLN A 1 201 ? 48.958 -10.615 0.623 1.00 34.09 201 GLN A O 1
ATOM 1619 N N . ASP A 1 202 ? 47.435 -10.504 2.326 1.00 35.09 202 ASP A N 1
ATOM 1620 C CA . ASP A 1 202 ? 48.135 -9.861 3.443 1.00 35.09 202 ASP A CA 1
ATOM 1621 C C . ASP A 1 202 ? 48.902 -8.545 3.198 1.00 35.09 202 ASP A C 1
ATOM 1623 O O . ASP A 1 202 ? 49.923 -8.493 2.529 1.00 35.09 202 ASP A O 1
ATOM 1627 N N . GLU A 1 203 ? 48.426 -7.439 3.789 1.00 33.06 203 GLU A N 1
ATOM 1628 C CA . GLU A 1 203 ? 48.848 -6.996 5.134 1.00 33.06 203 GLU A CA 1
ATOM 1629 C C . GLU A 1 203 ? 48.358 -5.561 5.447 1.00 33.06 203 GLU A C 1
ATOM 1631 O O . GLU A 1 203 ? 48.503 -4.622 4.669 1.00 33.06 203 GLU A O 1
ATOM 1636 N N . SER A 1 204 ? 47.762 -5.418 6.634 1.00 41.59 204 SER A N 1
ATOM 1637 C CA . SER A 1 204 ? 47.760 -4.241 7.519 1.00 41.59 204 SER A CA 1
ATOM 1638 C C . SER A 1 204 ? 47.951 -2.828 6.931 1.00 41.59 204 SER A C 1
ATOM 1640 O O . SER A 1 204 ? 49.066 -2.407 6.622 1.00 41.59 204 SER A O 1
ATOM 1642 N N . ASN A 1 205 ? 46.912 -1.990 7.036 1.00 33.91 205 ASN A N 1
ATOM 1643 C CA . ASN A 1 205 ? 47.116 -0.652 7.600 1.00 33.91 205 ASN A CA 1
ATOM 1644 C C . ASN A 1 205 ? 45.821 -0.024 8.129 1.00 33.91 205 ASN A C 1
ATOM 1646 O O . ASN A 1 205 ? 44.958 0.446 7.386 1.00 33.91 205 ASN A O 1
ATOM 1650 N N . GLU A 1 206 ? 45.740 0.034 9.455 1.00 36.38 206 GLU A N 1
ATOM 1651 C CA . GLU A 1 206 ? 44.878 0.933 10.205 1.00 36.38 206 GLU A CA 1
ATOM 1652 C C . GLU A 1 206 ? 45.157 2.391 9.797 1.00 36.38 206 GLU A C 1
ATOM 1654 O O . GLU A 1 206 ? 46.044 3.056 10.333 1.00 36.38 206 GLU A O 1
ATOM 1659 N N . ARG A 1 207 ? 44.363 2.951 8.882 1.00 39.72 207 ARG A N 1
ATOM 1660 C CA . ARG A 1 207 ? 44.231 4.409 8.765 1.00 39.72 207 ARG A CA 1
ATOM 1661 C C . ARG A 1 207 ? 42.852 4.844 9.217 1.00 39.72 207 ARG A C 1
ATOM 1663 O O . ARG A 1 207 ? 41.871 4.833 8.484 1.00 39.72 207 ARG A O 1
ATOM 1670 N N . ARG A 1 208 ? 42.842 5.271 10.481 1.00 41.56 208 ARG A N 1
ATOM 1671 C CA . ARG A 1 208 ? 41.837 6.112 11.130 1.00 41.56 208 ARG A CA 1
ATOM 1672 C C . ARG A 1 208 ? 41.384 7.236 10.191 1.00 41.56 208 ARG A C 1
ATOM 1674 O O . ARG A 1 208 ? 42.005 8.297 10.157 1.00 41.56 208 ARG A O 1
ATOM 1681 N N . HIS A 1 209 ? 40.240 7.071 9.535 1.00 36.34 209 HIS A N 1
ATOM 1682 C CA . HIS A 1 209 ? 39.444 8.224 9.134 1.00 36.34 209 HIS A CA 1
ATOM 1683 C C . HIS A 1 209 ? 38.744 8.774 10.375 1.00 36.34 209 HIS A C 1
ATOM 1685 O O . HIS A 1 209 ? 37.627 8.412 10.735 1.00 36.34 209 HIS A O 1
ATOM 1691 N N . ARG A 1 210 ? 39.463 9.674 11.052 1.00 39.28 210 ARG A N 1
ATOM 1692 C CA . ARG A 1 210 ? 38.914 10.647 11.996 1.00 39.28 210 ARG A CA 1
ATOM 1693 C C . ARG A 1 210 ? 38.072 11.639 11.181 1.00 39.28 210 ARG A C 1
ATOM 1695 O O . ARG A 1 210 ? 38.509 12.742 10.881 1.00 39.28 210 ARG A O 1
ATOM 1702 N N . GLY A 1 211 ? 36.891 11.197 10.756 1.00 34.53 211 GLY A N 1
ATOM 1703 C CA . GLY A 1 211 ? 35.868 12.060 10.182 1.00 34.53 211 GLY A CA 1
ATOM 1704 C C . GLY A 1 211 ? 35.284 12.927 11.289 1.00 34.53 211 GLY A C 1
ATOM 1705 O O . GLY A 1 211 ? 34.779 12.425 12.293 1.00 34.53 211 GLY A O 1
ATOM 1706 N N . THR A 1 212 ? 35.429 14.231 11.127 1.00 35.75 212 THR A N 1
ATOM 1707 C CA . THR A 1 212 ? 34.876 15.297 11.959 1.00 35.75 212 THR A CA 1
ATOM 1708 C C . THR A 1 212 ? 33.412 15.037 12.316 1.00 35.75 212 THR A C 1
ATOM 1710 O O . THR A 1 212 ? 32.549 14.959 11.445 1.00 35.75 212 THR A O 1
ATOM 1713 N N . LYS A 1 213 ? 33.128 14.921 13.618 1.00 35.75 213 LYS A N 1
ATOM 1714 C CA . LYS A 1 213 ? 31.772 14.871 14.174 1.00 35.75 213 LYS A CA 1
ATOM 1715 C C . LYS A 1 213 ? 31.100 16.241 14.025 1.00 35.75 213 LYS A C 1
ATOM 1717 O O . LYS A 1 213 ? 31.034 17.006 14.977 1.00 35.75 213 LYS A O 1
ATOM 1722 N N . THR A 1 214 ? 30.576 16.534 12.845 1.00 38.69 214 THR A N 1
ATOM 1723 C CA . THR A 1 214 ? 29.473 17.491 12.659 1.00 38.69 214 THR A CA 1
ATOM 1724 C C . THR A 1 214 ? 28.200 16.691 12.398 1.00 38.69 214 THR A C 1
ATOM 1726 O O . THR A 1 214 ? 27.535 16.841 11.380 1.00 38.69 214 THR A O 1
ATOM 1729 N N . GLY A 1 215 ? 27.925 15.726 13.277 1.00 35.81 215 GLY A N 1
ATOM 1730 C CA . GLY A 1 215 ? 26.762 14.858 13.175 1.00 35.81 215 GLY A CA 1
ATOM 1731 C C . GLY A 1 215 ? 25.623 15.450 13.983 1.00 35.81 215 GLY A C 1
ATOM 1732 O O . GLY A 1 215 ? 25.524 15.180 15.175 1.00 35.81 215 GLY A O 1
ATOM 1733 N N . HIS A 1 216 ? 24.760 16.239 13.345 1.00 43.44 216 HIS A N 1
ATOM 1734 C CA . HIS A 1 216 ? 23.383 16.302 13.814 1.00 43.44 216 HIS A CA 1
ATOM 1735 C C . HIS A 1 216 ? 22.844 14.873 13.729 1.00 43.44 216 HIS A C 1
ATOM 1737 O O . HIS A 1 216 ? 22.704 14.336 12.631 1.00 43.44 216 HIS A O 1
ATOM 1743 N N . GLU A 1 217 ? 22.637 14.227 14.877 1.00 45.59 217 GLU A N 1
ATOM 1744 C CA . GLU A 1 217 ? 22.034 12.898 14.930 1.00 45.59 217 GLU A CA 1
ATOM 1745 C C . GLU A 1 217 ? 20.651 12.976 14.281 1.00 45.59 217 GLU A C 1
ATOM 1747 O O . GLU A 1 217 ? 19.690 13.501 14.849 1.00 45.59 217 GLU A O 1
ATOM 1752 N N . LEU A 1 218 ? 20.557 12.487 13.045 1.00 59.91 218 LEU A N 1
ATOM 1753 C CA . LEU A 1 218 ? 19.276 12.288 12.393 1.00 59.91 218 LEU A CA 1
ATOM 1754 C C . LEU A 1 218 ? 18.474 11.308 13.252 1.00 59.91 218 LEU A C 1
ATOM 1756 O O . LEU A 1 218 ? 18.990 10.283 13.707 1.00 59.91 218 LEU A O 1
ATOM 1760 N N . LYS A 1 219 ? 17.194 11.623 13.482 1.00 70.25 219 LYS A N 1
ATOM 1761 C CA . LYS A 1 219 ? 16.273 10.713 14.173 1.00 70.25 219 LYS A CA 1
ATOM 1762 C C . LYS A 1 219 ? 16.329 9.338 13.492 1.00 70.25 219 LYS A C 1
ATOM 1764 O O . LYS A 1 219 ? 16.404 9.263 12.265 1.00 70.25 219 LYS A O 1
ATOM 1769 N N . LYS A 1 220 ? 16.272 8.251 14.277 1.00 71.62 220 LYS A N 1
ATOM 1770 C CA . LYS A 1 220 ? 16.259 6.874 13.746 1.00 71.62 220 LYS A CA 1
ATOM 1771 C C . LYS A 1 220 ? 15.264 6.756 12.584 1.00 71.62 220 LYS A C 1
ATOM 1773 O O . LYS A 1 220 ? 14.101 7.129 12.726 1.00 71.62 220 LYS A O 1
ATOM 1778 N N . GLY A 1 221 ? 15.735 6.233 11.452 1.00 75.56 221 GLY A N 1
ATOM 1779 C CA . GLY A 1 221 ? 14.919 6.012 10.256 1.00 75.56 221 GLY A CA 1
ATOM 1780 C C . GLY A 1 221 ? 14.857 7.181 9.269 1.00 75.56 221 GLY A C 1
ATOM 1781 O O . GLY A 1 221 ? 14.072 7.099 8.326 1.00 75.56 221 GLY A O 1
ATOM 1782 N N . TYR A 1 222 ? 15.656 8.236 9.449 1.00 82.00 222 TYR A N 1
ATOM 1783 C CA . TYR A 1 222 ? 15.827 9.297 8.455 1.00 82.00 222 TYR A CA 1
ATOM 1784 C C . TYR A 1 222 ? 17.200 9.213 7.782 1.00 82.00 222 TYR A C 1
ATOM 1786 O O . TYR A 1 222 ? 18.204 8.954 8.441 1.00 82.00 222 TYR A O 1
ATOM 1794 N N . ILE A 1 223 ? 17.231 9.440 6.470 1.00 82.00 223 ILE A N 1
ATOM 1795 C CA . ILE A 1 223 ? 18.430 9.429 5.632 1.00 82.00 223 ILE A CA 1
ATOM 1796 C C . ILE A 1 223 ? 18.487 10.753 4.874 1.00 82.00 223 ILE A C 1
ATOM 1798 O O . ILE A 1 223 ? 17.497 11.179 4.281 1.00 82.00 223 ILE A O 1
ATOM 1802 N N . GLN A 1 224 ? 19.643 11.411 4.900 1.00 84.19 224 GLN A N 1
ATOM 1803 C CA . GLN A 1 224 ? 19.891 12.611 4.112 1.00 84.19 224 GLN A CA 1
ATOM 1804 C C . GLN A 1 224 ? 20.463 12.230 2.745 1.00 84.19 224 GLN A C 1
ATOM 1806 O O . GLN A 1 224 ? 21.482 11.546 2.659 1.00 84.19 224 GLN A O 1
ATOM 1811 N N . CYS A 1 225 ? 19.816 12.680 1.673 1.00 83.00 225 CYS A N 1
ATOM 1812 C CA . CYS A 1 225 ? 20.328 12.524 0.319 1.00 83.00 225 CYS A CA 1
ATOM 1813 C C . CYS A 1 225 ? 21.586 13.378 0.124 1.00 83.00 225 CYS A C 1
ATOM 1815 O O . CYS A 1 225 ? 21.550 14.578 0.369 1.00 83.00 225 CYS A O 1
ATOM 1817 N N . LYS A 1 226 ? 22.680 12.795 -0.374 1.00 80.50 226 LYS A N 1
ATOM 1818 C CA . LYS A 1 226 ? 23.942 13.524 -0.592 1.00 80.50 226 LYS A CA 1
ATOM 1819 C C . LYS A 1 226 ? 23.913 14.488 -1.784 1.00 80.50 226 LYS A C 1
ATOM 1821 O O . LYS A 1 226 ? 24.723 15.402 -1.826 1.00 80.50 226 LYS A O 1
ATOM 1826 N N . MET A 1 227 ? 22.998 14.295 -2.737 1.00 80.31 227 MET A N 1
ATOM 1827 C CA . MET A 1 227 ? 22.930 15.127 -3.946 1.00 80.31 227 MET A CA 1
ATOM 1828 C C . MET A 1 227 ? 22.214 16.454 -3.708 1.00 80.31 227 MET A C 1
ATOM 1830 O O . MET A 1 227 ? 22.676 17.498 -4.152 1.00 80.31 227 MET A O 1
ATOM 1834 N N . CYS A 1 228 ? 21.093 16.426 -2.986 1.00 85.75 228 CYS A N 1
ATOM 1835 C CA . CYS A 1 228 ? 20.287 17.624 -2.736 1.00 85.75 228 CYS A CA 1
ATOM 1836 C C . CYS A 1 228 ? 20.105 17.949 -1.250 1.00 85.75 228 CYS A C 1
ATOM 1838 O O . CYS A 1 228 ? 19.303 18.815 -0.911 1.00 85.75 228 CYS A O 1
ATOM 1840 N N . ASN A 1 229 ? 20.802 17.238 -0.357 1.00 87.06 229 ASN A N 1
ATOM 1841 C CA . ASN A 1 229 ? 20.751 17.410 1.099 1.00 87.06 229 ASN A CA 1
ATOM 1842 C C . ASN A 1 229 ? 19.357 17.242 1.732 1.00 87.06 229 ASN A C 1
ATOM 1844 O O . ASN A 1 229 ? 19.178 17.573 2.906 1.00 87.06 229 ASN A O 1
ATOM 1848 N N . LEU A 1 230 ? 18.387 16.689 0.993 1.00 87.00 230 LEU A N 1
ATOM 1849 C CA . LEU A 1 230 ? 17.024 16.467 1.470 1.00 87.00 230 LEU A CA 1
ATOM 1850 C C . LEU A 1 230 ? 16.994 15.313 2.476 1.00 87.00 230 LEU A C 1
ATOM 1852 O O . LEU A 1 230 ? 17.498 14.225 2.198 1.00 87.00 230 LEU A O 1
ATOM 1856 N N . VAL A 1 231 ? 16.389 15.544 3.641 1.00 86.56 231 VAL A N 1
ATOM 1857 C CA . VAL A 1 231 ? 16.226 14.531 4.690 1.00 86.56 231 VAL A CA 1
ATOM 1858 C C . VAL A 1 231 ? 14.903 13.804 4.487 1.00 86.56 231 VAL A C 1
ATOM 1860 O O . VAL A 1 231 ? 13.834 14.408 4.517 1.00 86.56 231 VAL A O 1
ATOM 1863 N N . LEU A 1 232 ? 14.979 12.494 4.292 1.00 83.94 232 LEU A N 1
ATOM 1864 C CA . LEU A 1 232 ? 13.853 11.634 3.949 1.00 83.94 232 LEU A CA 1
ATOM 1865 C C . LEU A 1 232 ? 13.694 10.539 4.991 1.00 83.94 232 LEU A C 1
ATOM 1867 O O . LEU A 1 232 ? 14.668 10.094 5.590 1.00 83.94 232 LEU A O 1
ATOM 1871 N N . LYS A 1 233 ? 12.470 10.050 5.179 1.00 80.81 233 LYS A N 1
ATOM 1872 C CA . LYS A 1 233 ? 12.241 8.802 5.913 1.00 80.81 233 LYS A CA 1
ATOM 1873 C C . LYS A 1 233 ? 12.732 7.637 5.043 1.00 80.81 233 LYS A C 1
ATOM 1875 O O . LYS A 1 233 ? 12.453 7.630 3.848 1.00 80.81 233 LYS A O 1
ATOM 1880 N N . GLY A 1 234 ? 13.461 6.676 5.613 1.00 72.69 234 GLY A N 1
ATOM 1881 C CA . GLY A 1 234 ? 14.283 5.702 4.874 1.00 72.69 234 GLY A CA 1
ATOM 1882 C C . GLY A 1 234 ? 13.577 4.908 3.766 1.00 72.69 234 GLY A C 1
ATOM 1883 O O . GLY A 1 234 ? 14.221 4.532 2.794 1.00 72.69 234 GLY A O 1
ATOM 1884 N N . THR A 1 235 ? 12.256 4.721 3.846 1.00 68.31 235 THR A N 1
ATOM 1885 C CA . THR A 1 235 ? 11.447 4.077 2.794 1.00 68.31 235 THR A CA 1
ATOM 1886 C C . THR A 1 235 ? 11.399 4.864 1.484 1.00 68.31 235 THR A C 1
ATOM 1888 O O . THR A 1 235 ? 11.223 4.269 0.430 1.00 68.31 235 THR A O 1
ATOM 1891 N N . ASN A 1 236 ? 11.599 6.183 1.528 1.00 75.81 236 ASN A N 1
ATOM 1892 C CA . ASN A 1 236 ? 11.400 7.074 0.381 1.00 75.81 236 ASN A CA 1
ATOM 1893 C C . ASN A 1 236 ? 12.712 7.417 -0.340 1.00 75.81 236 ASN A C 1
ATOM 1895 O O . ASN A 1 236 ? 12.712 8.201 -1.288 1.00 75.81 236 ASN A O 1
ATOM 1899 N N . LEU A 1 237 ? 13.848 6.871 0.112 1.00 78.38 237 LEU A N 1
ATOM 1900 C CA . LEU A 1 237 ? 15.151 7.198 -0.465 1.00 78.38 237 LEU A CA 1
ATOM 1901 C C . LEU A 1 237 ? 15.286 6.681 -1.899 1.00 78.38 237 LEU A C 1
ATOM 1903 O O . LEU A 1 237 ? 15.884 7.357 -2.726 1.00 78.38 237 LEU A O 1
ATOM 1907 N N . TYR A 1 238 ? 14.728 5.506 -2.196 1.00 76.50 238 TYR A N 1
ATOM 1908 C CA . TYR A 1 238 ? 14.818 4.894 -3.522 1.00 76.50 238 TYR A CA 1
ATOM 1909 C C . TYR A 1 238 ? 14.103 5.735 -4.587 1.00 76.50 238 TYR A C 1
ATOM 1911 O O . TYR A 1 238 ? 14.702 6.097 -5.601 1.00 76.50 238 TYR A O 1
ATOM 1919 N N . ASP A 1 239 ? 12.848 6.101 -4.321 1.00 80.06 239 ASP A N 1
ATOM 1920 C CA . ASP A 1 239 ? 12.042 6.920 -5.230 1.00 80.06 239 ASP A CA 1
ATOM 1921 C C . ASP A 1 239 ? 12.632 8.318 -5.390 1.00 80.06 239 ASP A C 1
ATOM 1923 O O . ASP A 1 239 ? 12.686 8.856 -6.494 1.00 80.06 239 ASP A O 1
ATOM 1927 N N . HIS A 1 240 ? 13.160 8.878 -4.302 1.00 84.56 240 HIS A N 1
ATOM 1928 C CA . HIS A 1 240 ? 13.881 10.138 -4.360 1.00 84.56 240 HIS A CA 1
ATOM 1929 C C . HIS A 1 240 ? 15.176 10.040 -5.174 1.00 84.56 240 HIS A C 1
ATOM 1931 O O . HIS A 1 240 ? 15.456 10.899 -5.998 1.00 84.56 240 HIS A O 1
ATOM 1937 N N . ALA A 1 241 ? 15.981 8.997 -4.980 1.00 81.81 241 ALA A N 1
ATOM 1938 C CA . ALA A 1 241 ? 17.218 8.816 -5.729 1.00 81.81 241 ALA A CA 1
ATOM 1939 C C . ALA A 1 241 ? 16.948 8.712 -7.236 1.00 81.81 241 ALA A C 1
ATOM 1941 O O . ALA A 1 241 ? 17.717 9.243 -8.033 1.00 81.81 241 ALA A O 1
ATOM 1942 N N . LYS A 1 242 ? 15.815 8.117 -7.635 1.00 80.75 242 LYS A N 1
ATOM 1943 C CA . LYS A 1 242 ? 15.383 8.051 -9.036 1.00 80.75 242 LYS A CA 1
ATOM 1944 C C . LYS A 1 242 ? 15.251 9.434 -9.687 1.00 80.75 242 LYS A C 1
ATOM 1946 O O . LYS A 1 242 ? 15.538 9.538 -10.874 1.00 80.75 242 LYS A O 1
ATOM 1951 N N . SER A 1 243 ? 14.889 10.487 -8.943 1.00 85.38 243 SER A N 1
ATOM 1952 C CA . SER A 1 243 ? 14.772 11.843 -9.507 1.00 85.38 243 SER A CA 1
ATOM 1953 C C . SER A 1 243 ? 16.117 12.487 -9.848 1.00 85.38 243 SER A C 1
ATOM 1955 O O . SER A 1 243 ? 16.144 13.474 -10.575 1.00 85.38 243 SER A O 1
ATOM 1957 N N . HIS A 1 244 ? 17.225 11.962 -9.318 1.00 84.56 244 HIS A N 1
ATOM 1958 C CA . HIS A 1 244 ? 18.567 12.486 -9.586 1.00 84.56 244 HIS A CA 1
ATOM 1959 C C . HIS A 1 244 ? 19.221 11.884 -10.830 1.00 84.56 244 HIS A C 1
ATOM 1961 O O . HIS A 1 244 ? 20.152 12.466 -11.384 1.00 84.56 244 HIS A O 1
ATOM 1967 N N . TYR A 1 245 ? 18.743 10.726 -11.282 1.00 83.44 245 TYR A N 1
ATOM 1968 C CA . TYR A 1 245 ? 19.280 10.063 -12.462 1.00 83.44 245 TYR A CA 1
ATOM 1969 C C . TYR A 1 245 ? 18.492 10.481 -13.700 1.00 83.44 245 TYR A C 1
ATOM 1971 O O . TYR A 1 245 ? 17.335 10.105 -13.870 1.00 83.44 245 TYR A O 1
ATOM 1979 N N . THR A 1 246 ? 19.139 11.202 -14.611 1.00 85.88 246 THR A N 1
ATOM 1980 C CA . THR A 1 246 ? 18.570 11.491 -15.940 1.00 85.88 246 THR A CA 1
ATOM 1981 C C . THR A 1 246 ? 18.609 10.261 -16.849 1.00 85.88 246 THR A C 1
ATOM 1983 O O . THR A 1 246 ? 17.803 10.137 -17.768 1.00 85.88 246 THR A O 1
ATOM 1986 N N . LYS A 1 247 ? 19.529 9.326 -16.575 1.00 89.81 247 LYS A N 1
ATOM 1987 C CA . LYS A 1 247 ? 19.757 8.108 -17.352 1.00 89.81 247 LYS A CA 1
ATOM 1988 C C . LYS A 1 247 ? 19.770 6.872 -16.455 1.00 89.81 247 LYS A C 1
ATOM 1990 O O . LYS A 1 247 ? 20.563 6.764 -15.518 1.00 89.81 247 LYS A O 1
ATOM 1995 N N . VAL A 1 248 ? 18.916 5.900 -16.775 1.00 90.44 248 VAL A N 1
ATOM 1996 C CA . VAL A 1 248 ? 18.807 4.648 -16.014 1.00 90.44 248 VAL A CA 1
ATOM 1997 C C . VAL A 1 248 ? 20.020 3.749 -16.270 1.00 90.44 248 VAL A C 1
ATOM 1999 O O . VAL A 1 248 ? 20.365 3.475 -17.420 1.00 90.44 248 VAL A O 1
ATOM 2002 N N . ARG A 1 249 ? 20.651 3.276 -15.187 1.00 93.25 249 ARG A N 1
ATOM 2003 C CA . ARG A 1 249 ? 21.874 2.466 -15.242 1.00 93.25 249 ARG A CA 1
ATOM 2004 C C . ARG A 1 249 ? 21.649 1.078 -15.820 1.00 93.25 249 ARG A C 1
ATOM 2006 O O . ARG A 1 249 ? 22.293 0.721 -16.795 1.00 93.25 249 ARG A O 1
ATOM 2013 N N . PHE A 1 250 ? 20.736 0.299 -15.250 1.00 95.88 250 PHE A N 1
ATOM 2014 C CA . PHE A 1 250 ? 20.556 -1.096 -15.636 1.00 95.88 250 PHE A CA 1
ATOM 2015 C C . PHE A 1 250 ? 19.237 -1.318 -16.370 1.00 95.88 250 PHE A C 1
ATOM 2017 O O . PHE A 1 250 ? 18.188 -0.862 -15.918 1.00 95.88 250 PHE A O 1
ATOM 2024 N N . THR A 1 251 ? 19.273 -2.076 -17.463 1.00 97.25 251 THR A N 1
ATOM 2025 C CA . THR A 1 251 ? 18.074 -2.512 -18.205 1.00 97.25 251 THR A CA 1
ATOM 2026 C C . THR A 1 251 ? 18.061 -4.024 -18.344 1.00 97.25 251 THR A C 1
ATOM 2028 O O . THR A 1 251 ? 19.113 -4.617 -18.599 1.00 97.25 251 THR A O 1
ATOM 2031 N N . CYS A 1 252 ? 16.884 -4.632 -18.207 1.00 98.12 252 CYS A N 1
ATOM 2032 C CA . CYS A 1 252 ? 16.693 -6.056 -18.453 1.00 98.12 252 CYS A CA 1
ATOM 2033 C C . CYS A 1 252 ? 17.038 -6.398 -19.911 1.00 98.12 252 CYS A C 1
ATOM 2035 O O . CYS A 1 252 ? 16.829 -5.580 -20.808 1.00 98.12 252 CYS A O 1
ATOM 2037 N N . THR A 1 253 ? 17.618 -7.575 -20.140 1.00 97.94 253 THR A N 1
ATOM 2038 C CA . THR A 1 253 ? 17.962 -8.063 -21.489 1.00 97.94 253 THR A CA 1
ATOM 2039 C C . THR A 1 253 ? 17.022 -9.156 -21.989 1.00 97.94 253 THR A C 1
ATOM 2041 O O . THR A 1 253 ? 17.163 -9.586 -23.130 1.00 97.94 253 THR A O 1
ATOM 2044 N N . THR A 1 254 ? 16.073 -9.610 -21.166 1.00 97.00 254 THR A N 1
ATOM 2045 C CA . THR A 1 254 ? 15.080 -10.613 -21.567 1.00 97.00 254 THR A CA 1
ATOM 2046 C C . THR A 1 254 ? 14.160 -10.057 -22.649 1.00 97.00 254 THR A C 1
ATOM 2048 O O . THR A 1 254 ? 13.742 -8.900 -22.573 1.00 97.00 254 THR A O 1
ATOM 2051 N N . GLN A 1 255 ? 13.827 -10.890 -23.636 1.00 97.38 255 GLN A N 1
ATOM 2052 C CA . GLN A 1 255 ? 12.899 -10.535 -24.706 1.00 97.38 255 GLN A CA 1
ATOM 2053 C C . GLN A 1 255 ? 11.560 -10.053 -24.123 1.00 97.38 255 GLN A C 1
ATOM 2055 O O . GLN A 1 255 ? 11.080 -10.596 -23.128 1.00 97.38 255 GLN A O 1
ATOM 2060 N N . ASP A 1 256 ? 11.022 -8.980 -24.703 1.00 95.88 256 ASP A N 1
ATOM 2061 C CA . ASP A 1 256 ? 9.764 -8.325 -24.313 1.00 95.88 256 ASP A CA 1
ATOM 2062 C C . ASP A 1 256 ? 9.721 -7.736 -22.887 1.00 95.88 256 ASP A C 1
ATOM 2064 O O . ASP A 1 256 ? 8.682 -7.256 -22.435 1.00 95.88 256 ASP A O 1
ATOM 2068 N N . CYS A 1 257 ? 10.855 -7.688 -22.176 1.00 95.19 257 CYS A N 1
ATOM 2069 C CA . CYS A 1 257 ? 10.945 -7.039 -20.872 1.00 95.19 257 CYS A CA 1
ATOM 2070 C C . CYS A 1 257 ? 11.546 -5.632 -20.974 1.00 95.19 257 CYS A C 1
ATOM 2072 O O . CYS A 1 257 ? 12.733 -5.452 -21.242 1.00 95.19 257 CYS A O 1
ATOM 2074 N N . THR A 1 258 ? 10.739 -4.615 -20.672 1.00 96.56 258 THR A N 1
ATOM 2075 C CA . THR A 1 258 ? 11.150 -3.199 -20.688 1.00 96.56 258 THR A CA 1
ATOM 2076 C C . THR A 1 258 ? 11.630 -2.684 -19.326 1.00 96.56 258 THR A C 1
ATOM 2078 O O . THR A 1 258 ? 11.896 -1.492 -19.163 1.00 96.56 258 THR A O 1
ATOM 2081 N N . TYR A 1 259 ? 11.757 -3.561 -18.324 1.00 95.06 259 TYR A N 1
ATOM 2082 C CA . TYR A 1 259 ? 12.100 -3.155 -16.963 1.00 95.06 259 TYR A CA 1
ATOM 2083 C C . TYR A 1 259 ? 13.528 -2.594 -16.864 1.00 95.06 259 TYR A C 1
ATOM 2085 O O . TYR A 1 259 ? 14.502 -3.188 -17.338 1.00 95.06 259 TYR A O 1
ATOM 2093 N N . ALA A 1 260 ? 13.663 -1.462 -16.171 1.00 94.56 260 ALA A N 1
ATOM 2094 C CA . ALA A 1 260 ? 14.929 -0.774 -15.956 1.00 94.56 260 ALA A CA 1
ATOM 2095 C C . ALA A 1 260 ? 15.022 -0.216 -14.527 1.00 94.56 260 ALA A C 1
ATOM 2097 O O . ALA A 1 260 ? 14.019 0.166 -13.925 1.00 94.56 260 ALA A O 1
ATOM 2098 N N . SER A 1 261 ? 16.233 -0.162 -13.970 1.00 91.94 261 SER A N 1
ATOM 2099 C CA . SER A 1 261 ? 16.491 0.328 -12.612 1.00 91.94 261 SER A CA 1
ATOM 2100 C C . SER A 1 261 ? 17.864 1.005 -12.514 1.00 91.94 261 SER A C 1
ATOM 2102 O O . SER A 1 261 ? 18.834 0.495 -13.074 1.00 91.94 261 SER A O 1
ATOM 2104 N N . PRO A 1 262 ? 18.003 2.113 -11.760 1.00 88.56 262 PRO A N 1
ATOM 2105 C CA . PRO A 1 262 ? 19.315 2.701 -11.487 1.00 88.56 262 PRO A CA 1
ATOM 2106 C C . PRO A 1 262 ? 20.164 1.848 -10.527 1.00 88.56 262 PRO A C 1
ATOM 2108 O O . PRO A 1 262 ? 21.378 2.006 -10.463 1.00 88.56 262 PRO A O 1
ATOM 2111 N N . PHE A 1 263 ? 19.544 0.899 -9.821 1.00 88.12 263 PHE A N 1
ATOM 2112 C CA . PHE A 1 263 ? 20.179 0.085 -8.784 1.00 88.12 263 PHE A CA 1
ATOM 2113 C C . PHE A 1 263 ? 20.378 -1.369 -9.210 1.00 88.12 263 PHE A C 1
ATOM 2115 O O . PHE A 1 263 ? 19.438 -2.011 -9.703 1.00 88.12 263 PHE A O 1
ATOM 2122 N N . ARG A 1 264 ? 21.571 -1.911 -8.925 1.00 91.62 264 ARG A N 1
ATOM 2123 C CA . ARG A 1 264 ? 21.974 -3.280 -9.284 1.00 91.62 264 ARG A CA 1
ATOM 2124 C C . ARG A 1 264 ? 21.167 -4.345 -8.536 1.00 91.62 264 ARG A C 1
ATOM 2126 O O . ARG A 1 264 ? 20.775 -5.358 -9.110 1.00 91.62 264 ARG A O 1
ATOM 2133 N N . SER A 1 265 ? 20.876 -4.108 -7.258 1.00 89.81 265 SER A N 1
ATOM 2134 C CA . SER A 1 265 ? 20.093 -5.024 -6.416 1.00 89.81 265 SER A CA 1
ATOM 2135 C C . SER A 1 265 ? 18.660 -5.206 -6.933 1.00 89.81 265 SER A C 1
ATOM 2137 O O . SER A 1 265 ? 18.145 -6.325 -6.972 1.00 89.81 265 SER A O 1
ATOM 2139 N N . CYS A 1 266 ? 18.023 -4.127 -7.393 1.00 89.38 266 CYS A N 1
ATOM 2140 C CA . CYS A 1 266 ? 16.671 -4.173 -7.944 1.00 89.38 266 CYS A CA 1
ATOM 2141 C C . CYS A 1 266 ? 16.611 -4.921 -9.276 1.00 89.38 266 CYS A C 1
ATOM 2143 O O . CYS A 1 266 ? 15.770 -5.809 -9.415 1.00 89.38 266 CYS A O 1
ATOM 2145 N N . ILE A 1 267 ? 17.524 -4.641 -10.212 1.00 95.06 267 ILE A N 1
ATOM 2146 C CA . ILE A 1 267 ? 17.529 -5.334 -11.509 1.00 95.06 267 ILE A CA 1
ATOM 2147 C C . ILE A 1 267 ? 17.895 -6.824 -11.367 1.00 95.06 267 ILE A C 1
ATOM 2149 O O . ILE A 1 267 ? 17.296 -7.681 -12.013 1.00 95.06 267 ILE A O 1
ATOM 2153 N N . SER A 1 268 ? 18.804 -7.162 -10.447 1.00 94.81 268 SER A N 1
ATOM 2154 C CA . SER A 1 268 ? 19.162 -8.551 -10.132 1.00 94.81 268 SER A CA 1
ATOM 2155 C C . SER A 1 268 ? 17.977 -9.321 -9.537 1.00 94.81 268 SER A C 1
ATOM 2157 O O . SER A 1 268 ? 17.644 -10.428 -9.957 1.00 94.81 268 SER A O 1
ATOM 2159 N N . ARG A 1 269 ? 17.251 -8.705 -8.598 1.00 93.06 269 ARG A N 1
ATOM 2160 C CA . ARG A 1 269 ? 16.034 -9.296 -8.026 1.00 93.06 269 ARG A CA 1
ATOM 2161 C C . ARG A 1 269 ? 14.926 -9.465 -9.064 1.00 93.06 269 ARG A C 1
ATOM 2163 O O . ARG A 1 269 ? 14.247 -10.488 -9.036 1.00 93.06 269 ARG A O 1
ATOM 2170 N N . HIS A 1 270 ? 14.745 -8.487 -9.949 1.00 96.00 270 HIS A N 1
ATOM 2171 C CA . HIS A 1 270 ? 13.784 -8.562 -11.047 1.00 96.00 270 HIS A CA 1
ATOM 2172 C C . HIS A 1 270 ? 14.102 -9.744 -11.974 1.00 96.00 270 HIS A C 1
ATOM 2174 O O . HIS A 1 270 ? 13.267 -10.627 -12.139 1.00 96.00 270 HIS A O 1
ATOM 2180 N N . THR A 1 271 ? 15.333 -9.821 -12.486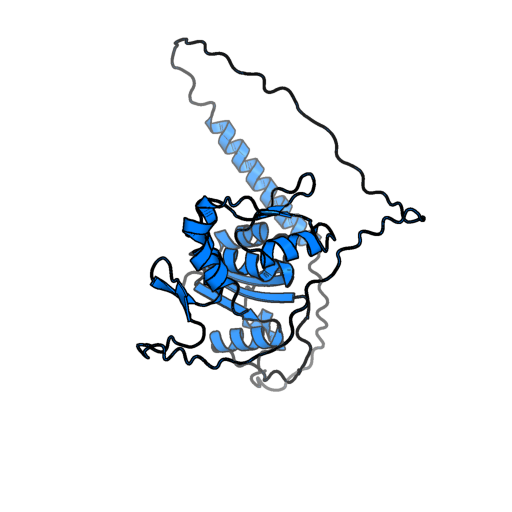 1.00 97.69 271 THR A N 1
ATOM 2181 C CA . THR A 1 271 ? 15.759 -10.895 -13.402 1.00 97.69 271 THR A CA 1
ATOM 2182 C C . THR A 1 271 ? 15.635 -12.283 -12.778 1.00 97.69 271 THR A C 1
ATOM 2184 O O . THR A 1 271 ? 15.123 -13.200 -13.418 1.00 97.69 271 THR A O 1
ATOM 2187 N N . LYS A 1 272 ? 15.969 -12.421 -11.491 1.00 96.06 272 LYS A N 1
ATOM 2188 C CA . LYS A 1 272 ? 15.789 -13.676 -10.756 1.00 96.06 272 LYS A CA 1
ATOM 2189 C C . LYS A 1 272 ? 14.322 -14.069 -10.577 1.00 96.06 272 LYS A C 1
ATOM 2191 O O . LYS A 1 272 ? 13.997 -15.241 -10.723 1.00 96.06 272 LYS A O 1
ATOM 2196 N N . ARG A 1 273 ? 13.447 -13.133 -10.194 1.00 95.06 273 ARG A N 1
ATOM 2197 C CA . ARG A 1 273 ? 12.047 -13.445 -9.844 1.00 95.06 273 ARG A CA 1
ATOM 2198 C C . ARG A 1 273 ? 11.141 -13.586 -11.057 1.00 95.06 273 ARG A C 1
ATOM 2200 O O . ARG A 1 273 ? 10.294 -14.465 -11.060 1.00 95.06 273 ARG A O 1
ATOM 2207 N N . ILE A 1 274 ? 11.306 -12.709 -12.042 1.00 96.44 274 ILE A N 1
ATOM 2208 C CA . ILE A 1 274 ? 10.419 -12.631 -13.206 1.00 96.44 274 ILE A CA 1
ATOM 2209 C C . ILE A 1 274 ? 10.902 -13.555 -14.323 1.00 96.44 274 ILE A C 1
ATOM 2211 O O . ILE A 1 274 ? 10.087 -14.159 -15.007 1.00 96.44 274 ILE A O 1
ATOM 2215 N N . HIS A 1 275 ? 12.221 -13.705 -14.483 1.00 96.25 275 HIS A N 1
ATOM 2216 C CA . HIS A 1 275 ? 12.800 -14.479 -15.586 1.00 96.25 275 HIS A CA 1
ATOM 2217 C C . HIS A 1 275 ? 13.529 -15.750 -15.134 1.00 96.25 275 HIS A C 1
ATOM 2219 O O . HIS A 1 275 ? 14.027 -16.492 -15.971 1.00 96.25 275 HIS A O 1
ATOM 2225 N N . GLY A 1 276 ? 13.645 -16.008 -13.826 1.00 94.69 276 GLY A N 1
ATOM 2226 C CA . GLY A 1 276 ? 14.416 -17.147 -13.310 1.00 94.69 276 GLY A CA 1
ATOM 2227 C C . GLY A 1 276 ? 15.932 -17.034 -13.534 1.00 94.69 276 GLY A C 1
ATOM 2228 O O . GLY A 1 276 ? 16.669 -17.976 -13.246 1.00 94.69 276 GLY A O 1
ATOM 2229 N N . ILE A 1 277 ? 16.427 -15.889 -14.017 1.00 96.00 277 ILE A N 1
ATOM 2230 C CA . ILE A 1 277 ? 17.833 -15.692 -14.383 1.00 96.00 277 ILE A CA 1
ATOM 2231 C C . ILE A 1 277 ? 18.620 -15.269 -13.142 1.00 96.00 277 ILE A C 1
ATOM 2233 O O . ILE A 1 277 ? 18.433 -14.180 -12.603 1.00 96.00 277 ILE A O 1
ATOM 2237 N N . THR A 1 278 ? 19.528 -16.126 -12.677 1.00 89.94 278 THR A N 1
ATOM 2238 C CA . THR A 1 278 ? 20.338 -15.858 -11.475 1.00 89.94 278 THR A CA 1
ATOM 2239 C C . THR A 1 278 ? 21.595 -15.030 -11.752 1.00 89.94 278 THR A C 1
ATOM 2241 O O . THR A 1 278 ? 22.092 -14.369 -10.838 1.00 89.94 278 THR A O 1
ATOM 2244 N N . ARG A 1 279 ? 22.110 -15.036 -12.990 1.00 90.94 279 ARG A N 1
ATOM 2245 C CA . ARG A 1 279 ? 23.284 -14.263 -13.433 1.00 90.94 279 ARG A CA 1
ATOM 2246 C C . ARG A 1 279 ? 23.079 -13.744 -14.860 1.00 90.94 279 ARG A C 1
ATOM 2248 O O . ARG A 1 279 ? 22.589 -14.479 -15.704 1.00 90.94 279 ARG A O 1
ATOM 2255 N N . GLY A 1 280 ? 23.484 -12.500 -15.129 1.00 84.31 280 GLY A N 1
ATOM 2256 C CA . GLY A 1 280 ? 23.609 -11.977 -16.501 1.00 84.31 280 GLY A CA 1
ATOM 2257 C C . GLY A 1 280 ? 22.325 -11.520 -17.215 1.00 84.31 280 GLY A C 1
ATOM 2258 O O . GLY A 1 280 ? 22.390 -11.230 -18.400 1.00 84.31 280 GLY A O 1
ATOM 2259 N N . GLY A 1 281 ? 21.178 -11.394 -16.535 1.00 94.00 281 GLY A N 1
ATOM 2260 C CA . GLY A 1 281 ? 19.896 -10.988 -17.154 1.00 94.00 281 GLY A CA 1
ATOM 2261 C C . GLY A 1 281 ? 19.700 -9.481 -17.391 1.00 94.00 281 GLY A C 1
ATOM 2262 O O . GLY A 1 281 ? 18.574 -9.022 -17.581 1.00 94.00 281 GLY A O 1
ATOM 2263 N N . PHE A 1 282 ? 20.757 -8.680 -17.281 1.00 97.38 282 PHE A N 1
ATOM 2264 C CA . PHE A 1 282 ? 20.676 -7.232 -17.439 1.00 97.38 282 PHE A CA 1
ATOM 2265 C C . PHE A 1 282 ? 21.988 -6.648 -17.957 1.00 97.38 282 PHE A C 1
ATOM 2267 O O . PHE A 1 282 ? 23.063 -7.194 -17.710 1.00 97.38 282 PHE A O 1
ATOM 2274 N N . LYS A 1 283 ? 21.892 -5.501 -18.632 1.00 97.06 283 LYS A N 1
ATOM 2275 C CA . LYS A 1 283 ? 23.034 -4.720 -19.127 1.00 97.06 283 LYS A CA 1
ATOM 2276 C C . LYS A 1 283 ? 23.189 -3.417 -18.344 1.00 97.06 283 LYS A C 1
ATOM 2278 O O . LYS A 1 283 ? 22.188 -2.815 -17.953 1.00 97.06 283 LYS A O 1
ATOM 2283 N N . ASP A 1 284 ? 24.436 -3.010 -18.108 1.00 96.19 284 ASP A N 1
ATOM 2284 C CA . ASP A 1 284 ? 24.792 -1.689 -17.575 1.00 96.19 284 ASP A CA 1
ATOM 2285 C C . ASP A 1 284 ? 24.966 -0.723 -18.758 1.00 96.19 284 ASP A C 1
ATOM 2287 O O . ASP A 1 284 ? 25.805 -0.942 -19.629 1.00 96.19 284 ASP A O 1
ATOM 2291 N N . ASN A 1 285 ? 24.126 0.307 -18.824 1.00 94.31 285 ASN A N 1
ATOM 2292 C CA . ASN A 1 285 ? 24.101 1.304 -19.894 1.00 94.31 285 ASN A CA 1
ATOM 2293 C C . ASN A 1 285 ? 24.896 2.569 -19.543 1.00 94.31 285 ASN A C 1
ATOM 2295 O O . ASN A 1 285 ? 24.900 3.528 -20.328 1.00 94.31 285 ASN A O 1
ATOM 2299 N N . TRP A 1 286 ? 25.519 2.627 -18.363 1.00 93.44 286 TRP A N 1
ATOM 2300 C CA . TRP A 1 286 ? 26.378 3.745 -18.004 1.00 93.44 286 TRP A CA 1
ATOM 2301 C C . TRP A 1 286 ? 27.729 3.655 -18.706 1.00 93.44 286 TRP A C 1
ATOM 2303 O O . TRP A 1 286 ? 28.406 2.630 -18.743 1.00 93.44 286 TRP A O 1
ATOM 2313 N N . THR A 1 287 ? 28.121 4.784 -19.272 1.00 93.69 287 THR A N 1
ATOM 2314 C CA . THR A 1 287 ? 29.431 5.028 -19.860 1.00 93.69 287 THR A CA 1
ATOM 2315 C C . THR A 1 287 ? 30.400 5.520 -18.790 1.00 93.69 287 THR A C 1
ATOM 2317 O O . THR A 1 287 ? 30.000 5.923 -17.700 1.00 93.69 287 THR A O 1
ATOM 2320 N N . LYS A 1 288 ? 31.697 5.577 -19.113 1.00 91.56 288 LYS A N 1
ATOM 2321 C CA . LYS A 1 288 ? 32.707 6.166 -18.215 1.00 91.56 288 LYS A CA 1
ATOM 2322 C C . LYS A 1 288 ? 32.393 7.618 -17.817 1.00 91.56 288 LYS A C 1
ATOM 2324 O O . LYS A 1 288 ? 32.770 8.024 -16.725 1.00 91.56 288 LYS A O 1
ATOM 2329 N N . ALA A 1 289 ? 31.718 8.383 -18.682 1.00 90.25 289 ALA A N 1
ATOM 2330 C CA . ALA A 1 289 ? 31.285 9.744 -18.368 1.00 90.25 289 ALA A CA 1
ATOM 2331 C C . ALA A 1 289 ? 30.165 9.741 -17.317 1.00 90.25 289 ALA A C 1
ATOM 2333 O O . ALA A 1 289 ? 30.267 10.448 -16.323 1.00 90.25 289 ALA A O 1
ATOM 2334 N N . ASP A 1 290 ? 29.182 8.847 -17.465 1.00 88.69 290 ASP A N 1
ATOM 2335 C CA . ASP A 1 290 ? 28.101 8.680 -16.486 1.00 88.69 290 ASP A CA 1
ATOM 2336 C C . ASP A 1 290 ? 28.658 8.303 -15.096 1.00 88.69 290 ASP A C 1
ATOM 2338 O O . ASP A 1 290 ? 28.201 8.811 -14.079 1.00 88.69 290 ASP A O 1
ATOM 2342 N N . PHE A 1 291 ? 29.703 7.469 -15.019 1.00 85.94 291 PHE A N 1
ATOM 2343 C CA . PHE A 1 291 ? 30.367 7.170 -13.740 1.00 85.94 291 PHE A CA 1
ATOM 2344 C C . PHE A 1 291 ? 31.061 8.381 -13.113 1.00 85.94 291 PHE A C 1
ATOM 2346 O O . PHE A 1 291 ? 31.160 8.451 -11.893 1.00 85.94 291 PHE A O 1
ATOM 2353 N N . LYS A 1 292 ? 31.532 9.339 -13.910 1.00 86.00 292 LYS A N 1
ATOM 2354 C CA . LYS A 1 292 ? 32.102 10.577 -13.374 1.00 86.00 292 LYS A CA 1
ATOM 2355 C C . LYS A 1 292 ? 31.018 11.464 -12.758 1.00 86.00 292 LYS A C 1
ATOM 2357 O O . LYS A 1 292 ? 31.260 12.076 -11.724 1.00 86.00 292 LYS A O 1
ATOM 2362 N N . ASP A 1 293 ? 29.837 11.487 -13.367 1.00 81.88 293 ASP A N 1
ATOM 2363 C CA . ASP A 1 293 ? 28.725 12.334 -12.932 1.00 81.88 293 ASP A CA 1
ATOM 2364 C C . ASP A 1 293 ? 27.910 11.699 -11.789 1.00 81.88 293 ASP A C 1
ATOM 2366 O O . ASP A 1 293 ? 27.391 12.404 -10.925 1.00 81.88 293 ASP A O 1
ATOM 2370 N N . TYR A 1 294 ? 27.821 10.363 -11.749 1.00 80.62 294 TYR A N 1
ATOM 2371 C CA . TYR A 1 294 ? 26.941 9.623 -10.833 1.00 80.62 294 TYR A CA 1
ATOM 2372 C C . TYR A 1 294 ? 27.647 8.582 -9.945 1.00 80.62 294 TYR A C 1
ATOM 2374 O O . TYR A 1 294 ? 27.028 8.054 -9.014 1.00 80.62 294 TYR A O 1
ATOM 2382 N N . GLY A 1 295 ? 28.908 8.234 -10.222 1.00 73.12 295 GLY A N 1
ATOM 2383 C CA . GLY A 1 295 ? 29.602 7.087 -9.617 1.00 73.12 295 GLY A CA 1
ATOM 2384 C C . GLY A 1 295 ? 29.816 7.216 -8.113 1.00 73.12 295 GLY A C 1
ATOM 2385 O O . GLY A 1 295 ? 29.476 6.290 -7.378 1.00 73.12 295 GLY A O 1
ATOM 2386 N N . GLU A 1 296 ? 30.252 8.389 -7.643 1.00 70.00 296 GLU A N 1
ATOM 2387 C CA . GLU A 1 296 ? 30.436 8.658 -6.205 1.00 70.00 296 GLU A CA 1
ATOM 2388 C C . GLU A 1 296 ? 29.138 8.450 -5.402 1.00 70.00 296 GLU A C 1
ATOM 2390 O O . GLU A 1 296 ? 29.157 8.068 -4.229 1.00 70.00 296 GLU A O 1
ATOM 2395 N N . PHE A 1 297 ? 27.984 8.668 -6.038 1.00 68.69 297 PHE A N 1
ATOM 2396 C CA . PHE A 1 297 ? 26.681 8.513 -5.405 1.00 68.69 297 PHE A CA 1
ATOM 2397 C C . PHE A 1 297 ? 26.172 7.071 -5.454 1.00 68.69 297 PHE A C 1
ATOM 2399 O O . PHE A 1 297 ? 25.680 6.569 -4.440 1.00 68.69 297 PHE A O 1
ATOM 2406 N N . ALA A 1 298 ? 26.318 6.395 -6.598 1.00 65.94 298 ALA A N 1
ATOM 2407 C CA . ALA A 1 298 ? 25.911 5.001 -6.760 1.00 65.94 298 ALA A CA 1
ATOM 2408 C C . ALA A 1 298 ? 26.618 4.082 -5.750 1.00 65.94 298 ALA A C 1
ATOM 2410 O O . ALA A 1 298 ? 25.962 3.258 -5.114 1.00 65.94 298 ALA A O 1
ATOM 2411 N N . GLU A 1 299 ? 27.918 4.287 -5.526 1.00 66.62 299 GLU A N 1
ATOM 2412 C CA . GLU A 1 299 ? 28.684 3.542 -4.519 1.00 66.62 299 GLU A CA 1
ATOM 2413 C C . GLU A 1 299 ? 28.214 3.850 -3.090 1.00 66.62 299 GLU A C 1
ATOM 2415 O O . GLU A 1 299 ? 28.150 2.963 -2.241 1.00 66.62 299 GLU A O 1
ATOM 2420 N N . SER A 1 300 ? 27.800 5.093 -2.819 1.00 63.38 300 SER A N 1
ATOM 2421 C CA . SER A 1 300 ? 27.315 5.492 -1.493 1.00 63.38 300 SER A CA 1
ATOM 2422 C C . SER A 1 300 ? 25.950 4.906 -1.111 1.00 63.38 300 SER A C 1
ATOM 2424 O O . SER A 1 300 ? 25.625 4.863 0.074 1.00 63.38 300 SER A O 1
ATOM 2426 N N . LEU A 1 301 ? 25.167 4.462 -2.099 1.00 60.22 301 LEU A N 1
ATOM 2427 C CA . LEU A 1 301 ? 23.857 3.829 -1.920 1.00 60.22 301 LEU A CA 1
ATOM 2428 C C . LEU A 1 301 ? 23.933 2.298 -1.852 1.00 60.22 301 LEU A C 1
ATOM 2430 O O . LEU A 1 301 ? 23.018 1.674 -1.321 1.00 60.22 301 LEU A O 1
ATOM 2434 N N . GLU A 1 302 ? 24.998 1.686 -2.378 1.00 54.22 302 GLU A N 1
ATOM 2435 C CA . GLU A 1 302 ? 25.223 0.235 -2.274 1.00 54.22 302 GLU A CA 1
ATOM 2436 C C . GLU A 1 302 ? 25.708 -0.190 -0.876 1.00 54.22 302 GLU A C 1
ATOM 2438 O O . GLU A 1 302 ? 25.653 -1.371 -0.530 1.00 54.22 302 GLU A O 1
ATOM 2443 N N . ILE A 1 303 ? 26.111 0.765 -0.032 1.00 41.47 303 ILE A N 1
ATOM 2444 C CA . ILE A 1 303 ? 26.526 0.513 1.347 1.00 41.47 303 ILE A CA 1
ATOM 2445 C C . ILE A 1 303 ? 25.312 0.661 2.283 1.00 41.47 303 ILE A C 1
ATOM 2447 O O . ILE A 1 303 ? 24.907 1.766 2.642 1.00 41.47 303 ILE A O 1
ATOM 2451 N N . THR A 1 304 ? 24.827 -0.486 2.773 1.00 41.22 304 THR A N 1
ATOM 2452 C CA . THR A 1 304 ? 23.864 -0.709 3.883 1.00 41.22 304 THR A CA 1
ATOM 2453 C C . THR A 1 304 ? 22.361 -0.734 3.535 1.00 41.22 304 THR A C 1
ATOM 2455 O O . THR A 1 304 ? 21.641 0.244 3.732 1.00 41.22 304 THR A O 1
ATOM 2458 N N . ILE A 1 305 ? 21.869 -1.917 3.138 1.00 31.30 305 ILE A N 1
ATOM 2459 C CA . ILE A 1 305 ? 20.546 -2.458 3.523 1.00 31.30 305 ILE A CA 1
ATOM 2460 C C . ILE A 1 305 ? 20.783 -3.846 4.114 1.00 31.30 305 ILE A C 1
ATOM 2462 O O . ILE A 1 305 ? 21.556 -4.604 3.485 1.00 31.30 305 ILE A O 1
#